Protein AF-A0AAJ5D774-F1 (afdb_monomer)

Organism: NCBI:txid105219

Foldseek 3Di:
DDDDDDDDDDDDDDDDDDDDDPADAPPPDDQAQKDWDPDPPDDQAFDQFNGRRDTDGGDWTWIDHPPDPDIGTHDPVVCVRHYDDPPPDDDDPPPDDLVRVLVVLVVDPFDAPPDPQGWTWDDDDQWIKIWGADPQGIKIFIGGPPDPDTPDIDDNDNDRSRRSSVVSVVVVVVVVVPDDDPDPVPPDDPPPDDDDDD

pLDDT: mean 71.98, std 20.12, range [29.5, 95.56]

InterPro domains:
  IPR013087 Zinc finger C2H2-type [PS00028] (49-69)

Sequence (198 aa):
MRSIRSPRKARGTRPPTVWEQGRWIKAGLPRDGWIRVAADEGDAGVGTCDRCRGVFTGPVHVLRHHNYHGVLRVDEDCSRELRVKPQQSEPKPPPRSRATKRLLWLTRAWKRGGSFDGPMSLPADGYVTTVWRQENGWRYEIRPIRQTEICRAETGYASDEAARLAAFDAITELLENKSPRPDPARVQPPVDGWTLHL

Secondary structure (DSSP, 8-state):
----PPPP--S--PPPP---TT----TT--SS-BEEPPPPS--EEEEE-TTT--EEEEE-EEEEETTEEEEEEE-HHHHHHHB----SS-PPPP---HHHHHHHHHTS--EE-SSTTPPEEEEETTEEEEEEEETTEEEEEEEETT--S-SEEEEEESSHHHHHHHHHHHHHHHHHHHSPPPPGGG-PPP--------

Mean predicted aligned error: 19.69 Å

Structure (mmCIF, N/CA/C/O backbone):
data_AF-A0AAJ5D774-F1
#
_entry.id   AF-A0AAJ5D774-F1
#
loop_
_atom_site.group_PDB
_atom_site.id
_atom_site.type_symbol
_atom_site.label_atom_id
_atom_site.label_alt_id
_atom_site.label_comp_id
_atom_site.label_asym_id
_atom_site.label_entity_id
_atom_site.label_seq_id
_atom_site.pdbx_PDB_ins_code
_atom_site.Cartn_x
_atom_site.Cartn_y
_atom_site.Cartn_z
_atom_site.occupancy
_atom_site.B_iso_or_equiv
_atom_site.auth_seq_id
_atom_site.auth_comp_id
_atom_site.auth_asym_id
_atom_site.auth_atom_id
_atom_site.pdbx_PDB_model_num
ATOM 1 N N . MET A 1 1 ? -70.290 -21.861 55.583 1.00 42.41 1 MET A N 1
ATOM 2 C CA . MET A 1 1 ? -68.999 -22.239 54.969 1.00 42.41 1 MET A CA 1
ATOM 3 C C . MET A 1 1 ? -68.306 -20.964 54.506 1.00 42.41 1 MET A C 1
ATOM 5 O O . MET A 1 1 ? -68.878 -20.236 53.707 1.00 42.41 1 MET A O 1
ATOM 9 N N . ARG A 1 2 ? -67.170 -20.611 55.120 1.00 32.88 2 ARG A N 1
ATOM 10 C CA . ARG A 1 2 ? -66.385 -19.404 54.809 1.00 32.88 2 ARG A CA 1
ATOM 11 C C . ARG A 1 2 ? -65.198 -19.764 53.913 1.00 32.88 2 ARG A C 1
ATOM 13 O O . ARG A 1 2 ? -64.710 -20.885 53.992 1.00 32.88 2 ARG A O 1
ATOM 20 N N . SER A 1 3 ? -64.714 -18.728 53.225 1.00 29.50 3 SER A N 1
ATOM 21 C CA . SER A 1 3 ? -63.389 -18.562 52.608 1.00 29.50 3 SER A CA 1
ATOM 22 C C . SER A 1 3 ? -63.200 -19.069 51.183 1.00 29.50 3 SER A C 1
ATOM 24 O O . SER A 1 3 ? -63.686 -20.129 50.835 1.00 29.50 3 SER A O 1
ATOM 26 N N . ILE A 1 4 ? -62.454 -18.398 50.303 1.00 34.22 4 ILE A N 1
ATOM 27 C CA . ILE A 1 4 ? -61.740 -17.107 50.325 1.00 34.22 4 ILE A CA 1
ATOM 28 C C . ILE A 1 4 ? -61.475 -16.798 48.840 1.00 34.22 4 ILE A C 1
ATOM 30 O O . ILE A 1 4 ? -61.087 -17.684 48.080 1.00 34.22 4 ILE A O 1
ATOM 34 N N . ARG A 1 5 ? -61.685 -15.549 48.413 1.00 34.81 5 ARG A N 1
ATOM 35 C CA . ARG A 1 5 ? -61.227 -15.065 47.102 1.00 34.81 5 ARG A CA 1
ATOM 36 C C . ARG A 1 5 ? -59.698 -14.964 47.129 1.00 34.81 5 ARG A C 1
ATOM 38 O O . ARG A 1 5 ? -59.164 -14.222 47.949 1.00 34.81 5 ARG A O 1
ATOM 45 N N . SER A 1 6 ? -59.016 -15.680 46.238 1.00 33.72 6 SER A N 1
ATOM 46 C CA . SER A 1 6 ? -57.563 -15.562 46.040 1.00 33.72 6 SER A CA 1
ATOM 47 C C . SER A 1 6 ? -57.202 -14.308 45.220 1.00 33.72 6 SER A C 1
ATOM 49 O O . SER A 1 6 ? -58.034 -13.811 44.456 1.00 33.72 6 SER A O 1
ATOM 51 N N . PRO A 1 7 ? -55.999 -13.736 45.407 1.00 37.50 7 PRO A N 1
ATOM 52 C CA . PRO A 1 7 ? -55.787 -12.295 45.387 1.00 37.50 7 PRO A CA 1
ATOM 53 C C . PRO A 1 7 ? -55.391 -11.751 44.012 1.00 37.50 7 PRO A C 1
ATOM 55 O O . PRO A 1 7 ? -54.669 -12.383 43.241 1.00 37.50 7 PRO A O 1
ATOM 58 N N . ARG A 1 8 ? -55.790 -10.498 43.760 1.00 35.22 8 ARG A N 1
ATOM 59 C CA . ARG A 1 8 ? -55.218 -9.633 42.719 1.00 35.22 8 ARG A CA 1
ATOM 60 C C . ARG A 1 8 ? -53.696 -9.583 42.902 1.00 35.22 8 ARG A C 1
ATOM 62 O O . ARG A 1 8 ? -53.231 -9.141 43.952 1.00 35.22 8 ARG A O 1
ATOM 69 N N . LYS A 1 9 ? -52.919 -9.999 41.895 1.00 35.91 9 LYS A N 1
ATOM 70 C CA . LYS A 1 9 ? -51.461 -9.811 41.907 1.00 35.91 9 LYS A CA 1
ATOM 71 C C . LYS A 1 9 ? -51.152 -8.316 41.859 1.00 35.91 9 LYS A C 1
ATOM 73 O O . LYS A 1 9 ? -51.474 -7.620 40.900 1.00 35.91 9 LYS A O 1
ATOM 78 N N . ALA A 1 10 ? -50.583 -7.833 42.954 1.00 35.12 10 ALA A N 1
ATOM 79 C CA . ALA A 1 10 ? -50.108 -6.479 43.121 1.00 35.12 10 ALA A CA 1
ATOM 80 C C . ALA A 1 10 ? -48.797 -6.253 42.351 1.00 35.12 10 ALA A C 1
ATOM 82 O O . ALA A 1 10 ? -47.949 -7.135 42.312 1.00 35.12 10 ALA A O 1
ATOM 83 N N . ARG A 1 11 ? -48.675 -5.023 41.836 1.00 35.00 11 ARG A N 1
ATOM 84 C CA . ARG A 1 11 ? -47.501 -4.131 41.828 1.00 35.00 11 ARG A CA 1
ATOM 85 C C . ARG A 1 11 ? -46.151 -4.650 41.309 1.00 35.00 11 ARG A C 1
ATOM 87 O O . ARG A 1 11 ? -45.605 -5.646 41.759 1.00 35.00 11 ARG A O 1
ATOM 94 N N . GLY A 1 12 ? -45.595 -3.817 40.424 1.00 41.31 12 GLY A N 1
ATOM 95 C CA . GLY A 1 12 ? -44.276 -3.905 39.811 1.00 41.31 12 GLY A CA 1
ATOM 96 C C . GLY A 1 12 ? -43.175 -4.422 40.727 1.00 41.31 12 GLY A C 1
ATOM 97 O O . GLY A 1 12 ? -42.928 -3.906 41.818 1.00 41.31 12 GLY A O 1
ATOM 98 N N . THR A 1 13 ? -42.483 -5.433 40.225 1.00 35.94 13 THR A N 1
ATOM 99 C CA . THR A 1 13 ? -41.250 -5.943 40.798 1.00 35.94 13 THR A CA 1
ATOM 100 C C . THR A 1 13 ? -40.154 -4.909 40.542 1.00 35.94 13 THR A C 1
ATOM 102 O O . THR A 1 13 ? -3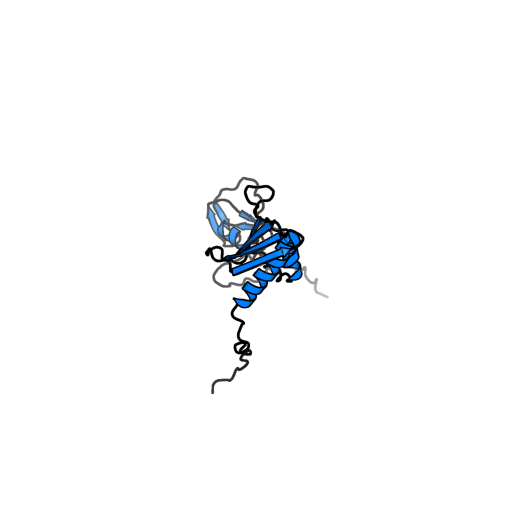9.689 -4.730 39.419 1.00 35.94 13 THR A O 1
ATOM 105 N N . ARG A 1 14 ? -39.775 -4.178 41.593 1.00 36.81 14 ARG A N 1
ATOM 106 C CA . ARG A 1 14 ? -38.529 -3.402 41.656 1.00 36.81 14 ARG A CA 1
ATOM 107 C C . ARG A 1 14 ? -37.357 -4.383 41.465 1.00 36.81 14 ARG A C 1
ATOM 109 O O . ARG A 1 14 ? -37.287 -5.333 42.247 1.00 36.81 14 ARG A O 1
ATOM 116 N N . PRO A 1 15 ? -36.448 -4.202 40.491 1.00 38.81 15 PRO A N 1
ATOM 117 C CA . PRO A 1 15 ? -35.214 -4.975 40.467 1.00 38.81 15 PRO A CA 1
ATOM 118 C C . PRO A 1 15 ? -34.281 -4.526 41.614 1.00 38.81 15 PRO A C 1
ATOM 120 O O . PRO A 1 15 ? -34.314 -3.352 42.001 1.00 38.81 15 PRO A O 1
ATOM 123 N N . PRO A 1 16 ? -33.488 -5.449 42.187 1.00 38.91 16 PRO A N 1
ATOM 124 C CA . PRO A 1 16 ? -32.648 -5.200 43.354 1.00 38.91 16 PRO A CA 1
ATOM 125 C C . PRO A 1 16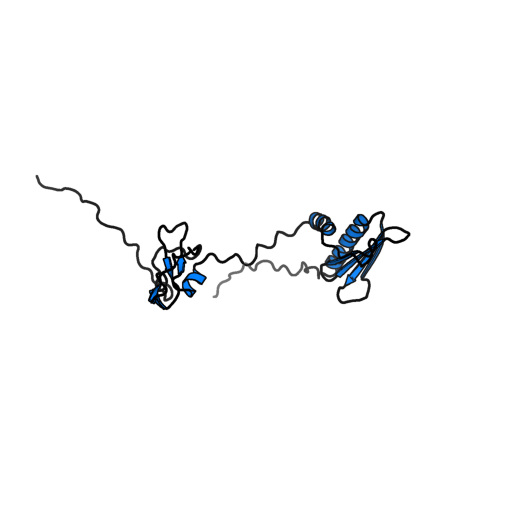 ? -31.457 -4.287 43.027 1.00 38.91 16 PRO A C 1
ATOM 127 O O . PRO A 1 16 ? -30.856 -4.357 41.957 1.00 38.91 16 PRO A O 1
ATOM 130 N N . THR A 1 17 ? -31.135 -3.416 43.979 1.00 40.78 17 THR A N 1
ATOM 131 C CA . THR A 1 17 ? -30.038 -2.444 43.953 1.00 40.78 17 THR A CA 1
ATOM 132 C C . THR A 1 17 ? -28.704 -3.150 44.217 1.00 40.78 17 THR A C 1
ATOM 134 O O . THR A 1 17 ? -28.570 -3.785 45.260 1.00 40.78 17 THR A O 1
ATOM 137 N N . VAL A 1 18 ? -27.707 -3.022 43.334 1.00 40.94 18 VAL A N 1
ATOM 138 C CA . VAL A 1 18 ? -26.332 -3.490 43.602 1.00 40.94 18 VAL A CA 1
ATOM 139 C C . VAL A 1 18 ? -25.354 -2.325 43.441 1.00 40.94 18 VAL A C 1
ATOM 141 O O . VAL A 1 18 ? -25.412 -1.579 42.465 1.00 40.94 18 VAL A O 1
ATOM 144 N N . TRP A 1 19 ? -24.502 -2.163 44.453 1.00 36.91 19 TRP A N 1
ATOM 145 C CA . TRP A 1 19 ? -23.450 -1.161 44.602 1.00 36.91 19 TRP A CA 1
ATOM 146 C C . TRP A 1 19 ? -22.117 -1.794 44.183 1.00 36.91 19 TRP A C 1
ATOM 148 O O . TRP A 1 19 ? -21.615 -2.662 44.890 1.00 36.91 19 TRP A O 1
ATOM 158 N N . GLU A 1 20 ? -21.534 -1.381 43.058 1.00 39.09 20 GLU A N 1
ATOM 159 C CA . GLU A 1 20 ? -20.174 -1.784 42.675 1.00 39.09 20 GLU A CA 1
ATOM 160 C C . GLU A 1 20 ? -19.321 -0.540 42.395 1.00 39.09 20 GLU A C 1
ATOM 162 O O . GLU A 1 20 ? -19.670 0.305 41.573 1.00 39.09 20 GLU A O 1
ATOM 167 N N . GLN A 1 21 ? -18.192 -0.432 43.103 1.00 37.50 21 GLN A N 1
ATOM 168 C CA . GLN A 1 21 ? -17.081 0.483 42.794 1.00 37.50 21 GLN A CA 1
ATOM 169 C C . GLN A 1 21 ? -17.386 1.999 42.834 1.00 37.50 21 GLN A C 1
ATOM 171 O O . GLN A 1 21 ? -16.765 2.783 42.121 1.00 37.50 21 GLN A O 1
ATOM 176 N N . GLY A 1 22 ? -18.296 2.449 43.706 1.00 37.53 22 GLY A N 1
ATOM 177 C CA . GLY A 1 22 ? -18.393 3.871 44.077 1.00 37.53 22 GLY A CA 1
ATOM 178 C C . GLY A 1 22 ? -19.141 4.796 43.103 1.00 37.53 22 GLY A C 1
ATOM 179 O O . GLY A 1 22 ? -18.989 6.013 43.198 1.00 37.53 22 GLY A O 1
ATOM 180 N N . ARG A 1 23 ? -19.983 4.272 42.198 1.00 41.47 23 ARG A N 1
ATOM 181 C CA . ARG A 1 23 ? -20.907 5.079 41.368 1.00 41.47 23 ARG A CA 1
ATOM 182 C C . ARG A 1 23 ? -22.303 4.444 41.288 1.00 41.47 23 ARG A C 1
ATOM 184 O O . ARG A 1 23 ? -22.440 3.259 41.004 1.00 41.47 23 ARG A O 1
ATOM 191 N N . TRP A 1 24 ? -23.352 5.249 41.484 1.00 42.41 24 TRP A N 1
ATOM 192 C CA . TRP A 1 24 ? -24.749 4.842 41.279 1.00 42.41 24 TRP A CA 1
ATOM 193 C C . TRP A 1 24 ? -25.090 4.862 39.786 1.00 42.41 24 TRP A C 1
ATOM 195 O O . TRP A 1 24 ? -24.963 5.904 39.154 1.00 42.41 24 TRP A O 1
ATOM 205 N N . ILE A 1 25 ? -25.573 3.750 39.229 1.00 49.50 25 ILE A N 1
ATOM 206 C CA . ILE A 1 25 ? -26.147 3.691 37.874 1.00 49.50 25 ILE A CA 1
ATOM 207 C C . ILE A 1 25 ? -27.637 3.359 38.027 1.00 49.50 25 ILE A C 1
ATOM 209 O O . ILE A 1 25 ? -27.993 2.471 38.803 1.00 49.50 25 ILE A O 1
ATOM 213 N N . LYS A 1 26 ? -28.532 4.047 37.300 1.00 49.59 26 LYS A N 1
ATOM 214 C CA . LYS A 1 26 ? -29.914 3.567 37.093 1.00 49.59 26 LYS A CA 1
ATOM 215 C C . LYS A 1 26 ? -29.830 2.123 36.567 1.00 49.59 26 LYS A C 1
ATOM 217 O O . LYS A 1 26 ? -29.364 1.902 35.451 1.00 49.59 26 LYS A O 1
ATOM 222 N N . ALA A 1 27 ? -30.219 1.151 37.391 1.00 51.12 27 ALA A N 1
ATOM 223 C CA . ALA A 1 27 ? -30.118 -0.270 37.070 1.00 51.12 27 ALA A CA 1
ATOM 224 C C . ALA A 1 27 ? -30.823 -0.586 35.736 1.00 51.12 27 ALA A C 1
ATOM 226 O O . ALA A 1 27 ? -31.966 -0.181 35.531 1.00 51.12 27 ALA A O 1
ATOM 227 N N . GLY A 1 28 ? -30.133 -1.299 34.838 1.00 56.44 28 GLY A N 1
ATOM 228 C CA . GLY A 1 28 ? -30.674 -1.759 33.551 1.00 56.44 28 GLY A CA 1
ATOM 229 C C . GLY A 1 28 ? -30.320 -0.911 32.325 1.00 56.44 28 GLY A C 1
ATOM 230 O O . GLY A 1 28 ? -30.774 -1.232 31.230 1.00 56.44 28 GLY A O 1
ATOM 231 N N . LEU A 1 29 ? -29.515 0.147 32.468 1.00 63.28 29 LEU A N 1
ATOM 232 C CA . LEU A 1 29 ? -29.021 0.893 31.310 1.00 63.28 29 LEU A CA 1
ATOM 233 C C . LEU A 1 29 ? -27.888 0.124 30.602 1.00 63.28 29 LEU A C 1
ATOM 235 O O . LEU A 1 29 ? -26.937 -0.299 31.267 1.00 63.28 29 LEU A O 1
ATOM 239 N N . PRO A 1 30 ? -27.953 -0.035 29.268 1.00 66.62 30 PRO A N 1
ATOM 240 C CA . PRO A 1 30 ? -26.836 -0.519 28.461 1.00 66.62 30 PRO A CA 1
ATOM 241 C C . PRO A 1 30 ? -25.535 0.239 28.753 1.00 66.62 30 PRO A C 1
ATOM 243 O O . PRO A 1 30 ? -25.547 1.460 28.929 1.00 66.62 30 PRO A O 1
ATOM 246 N N . ARG A 1 31 ? -24.416 -0.492 28.825 1.00 68.06 31 ARG A N 1
ATOM 247 C CA . ARG A 1 31 ? -23.097 0.059 29.189 1.00 68.06 31 ARG A CA 1
ATOM 248 C C . ARG A 1 31 ? -22.480 0.925 28.082 1.00 68.06 31 ARG A C 1
ATOM 250 O O . ARG A 1 31 ? -21.705 1.822 28.392 1.00 68.06 31 ARG A O 1
ATOM 257 N N . ASP A 1 32 ? -22.858 0.675 26.834 1.00 71.25 32 ASP A N 1
ATOM 258 C CA . ASP A 1 32 ? -22.431 1.378 25.624 1.00 71.25 32 ASP A CA 1
ATOM 259 C C . ASP A 1 32 ? -23.554 1.298 24.567 1.00 71.25 32 ASP A C 1
ATOM 261 O O . ASP A 1 32 ? -24.678 0.918 24.901 1.00 71.25 32 ASP A O 1
ATOM 265 N N . GLY A 1 33 ? -23.300 1.711 23.323 1.00 75.19 33 GLY A N 1
ATOM 266 C CA . GLY A 1 33 ? -24.285 1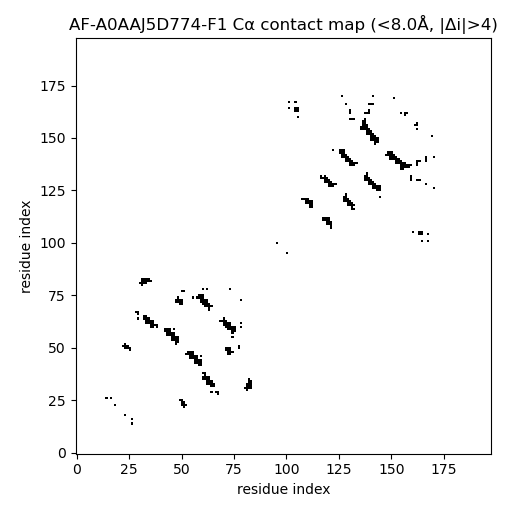.583 22.239 1.00 75.19 33 GLY A CA 1
ATOM 267 C C . GLY A 1 33 ? -25.243 2.769 22.091 1.00 75.19 33 GLY A C 1
ATOM 268 O O . GLY A 1 33 ? -26.210 2.703 21.332 1.00 75.19 33 GLY A O 1
ATOM 269 N N . TRP A 1 34 ? -25.012 3.863 22.821 1.00 85.12 34 TRP A N 1
ATOM 270 C CA . TRP A 1 34 ? -25.911 5.014 22.820 1.00 85.12 34 TRP A CA 1
ATOM 271 C C . TRP A 1 34 ? -25.639 5.965 21.649 1.00 85.12 34 TRP A C 1
ATOM 273 O O . TRP A 1 34 ? -24.491 6.253 21.303 1.00 85.12 34 TRP A O 1
ATOM 283 N N . ILE A 1 35 ? -26.706 6.504 21.062 1.00 82.62 35 ILE A N 1
ATOM 284 C CA . ILE A 1 35 ? -26.658 7.439 19.933 1.00 82.62 35 ILE A CA 1
ATOM 285 C C . ILE A 1 35 ? -27.203 8.790 20.390 1.00 82.62 35 ILE A C 1
ATOM 287 O O . ILE A 1 35 ? -28.247 8.857 21.045 1.00 82.62 35 ILE A O 1
ATOM 291 N N . ARG A 1 36 ? -26.497 9.876 20.046 1.00 81.62 36 ARG A N 1
ATOM 292 C CA . ARG A 1 36 ? -26.964 11.240 20.323 1.00 81.62 36 ARG A CA 1
ATOM 293 C C . ARG A 1 36 ? -28.148 11.558 19.418 1.00 81.62 36 ARG A C 1
ATOM 295 O O . ARG A 1 36 ? -28.037 11.443 18.201 1.00 81.62 36 ARG A O 1
ATOM 302 N N . VAL A 1 37 ? -29.245 12.000 20.014 1.00 81.12 37 VAL A N 1
ATOM 303 C CA . VAL A 1 37 ? -30.378 12.569 19.281 1.00 81.12 37 VAL A CA 1
ATOM 304 C C . VAL A 1 37 ? -30.210 14.082 19.297 1.00 81.12 37 VAL A C 1
ATOM 306 O O . VAL A 1 37 ? -29.811 14.638 20.324 1.00 81.12 37 VAL A O 1
ATOM 309 N N . ALA A 1 38 ? -30.453 14.744 18.164 1.00 63.66 38 ALA A N 1
ATOM 310 C CA . ALA A 1 38 ? -30.559 16.197 18.149 1.00 63.66 38 ALA A CA 1
ATOM 311 C C . ALA A 1 38 ? -31.675 16.581 19.129 1.00 63.66 38 ALA A C 1
ATOM 313 O O . ALA A 1 38 ? -32.806 16.122 18.984 1.00 63.66 38 ALA A O 1
ATOM 314 N N . ALA A 1 39 ? -31.325 17.304 20.190 1.00 59.09 39 ALA A N 1
ATOM 315 C CA . ALA A 1 39 ? -32.329 17.869 21.073 1.00 59.09 39 ALA A CA 1
ATOM 316 C C . ALA A 1 39 ? -32.967 19.043 20.329 1.00 59.09 39 ALA A C 1
ATOM 318 O O . ALA A 1 39 ? -32.230 19.837 19.743 1.00 59.09 39 ALA A O 1
ATOM 319 N N . ASP A 1 40 ? -34.296 19.149 20.362 1.00 53.28 40 ASP A N 1
ATOM 320 C CA . ASP A 1 40 ? -34.969 20.387 19.981 1.00 53.28 40 ASP A CA 1
ATOM 321 C C . ASP A 1 40 ? -34.369 21.508 20.847 1.00 53.28 40 ASP A C 1
ATOM 323 O O . ASP A 1 40 ? -34.280 21.383 22.073 1.00 53.28 40 ASP A O 1
ATOM 327 N N . GLU A 1 41 ? -33.818 22.528 20.194 1.00 50.69 41 GLU A N 1
ATOM 328 C CA . GLU A 1 41 ? -33.021 23.586 20.811 1.00 50.69 41 GLU A CA 1
ATOM 329 C C . GLU A 1 41 ? -33.818 24.278 21.926 1.00 50.69 41 GLU A C 1
ATOM 331 O O . GLU A 1 41 ? -34.758 25.020 21.651 1.00 50.69 41 GLU A O 1
ATOM 336 N N . GLY A 1 42 ? -33.477 24.031 23.199 1.00 53.00 42 GLY A N 1
ATOM 337 C CA . GLY A 1 42 ? -34.235 24.672 24.277 1.00 53.00 42 GLY A CA 1
ATOM 338 C C . GLY A 1 42 ? -34.007 24.239 25.722 1.00 53.00 42 GLY A C 1
ATOM 339 O O . GLY A 1 42 ? -34.930 24.393 26.511 1.00 53.00 42 GLY A O 1
ATOM 340 N N . ASP A 1 43 ? -32.839 23.721 26.119 1.00 54.22 43 ASP A N 1
ATOM 341 C CA . ASP A 1 43 ? -32.554 23.558 27.559 1.00 54.22 43 ASP A CA 1
ATOM 342 C C . ASP A 1 43 ? -31.052 23.654 27.868 1.00 54.22 43 ASP A C 1
ATOM 344 O O . ASP A 1 43 ? -30.393 22.687 28.252 1.00 54.22 43 ASP A O 1
ATOM 348 N N . ALA A 1 44 ? -30.475 24.834 27.627 1.00 56.91 44 ALA A N 1
ATOM 349 C CA . ALA A 1 44 ? -29.221 25.214 28.268 1.00 56.91 44 ALA A CA 1
ATOM 350 C C . ALA A 1 44 ? -29.561 25.685 29.690 1.00 56.91 44 ALA A C 1
ATOM 352 O O . ALA A 1 44 ? -29.885 26.850 29.911 1.00 56.91 44 ALA A O 1
ATOM 353 N N . GLY A 1 45 ? -29.535 24.752 30.638 1.00 65.25 45 GLY A N 1
ATOM 354 C CA . GLY A 1 45 ? -29.889 24.983 32.035 1.00 65.25 45 GLY A CA 1
ATOM 355 C C . GLY A 1 45 ? -29.038 24.157 32.997 1.00 65.25 45 GLY A C 1
ATOM 356 O O . GLY A 1 45 ? -28.103 23.455 32.602 1.00 65.25 45 GLY A O 1
ATOM 357 N N . VAL A 1 46 ? -29.357 24.256 34.288 1.00 75.75 46 VAL A N 1
ATOM 358 C CA . VAL A 1 46 ? -28.804 23.370 35.319 1.00 75.75 46 VAL A CA 1
ATOM 359 C C . VAL A 1 46 ? -29.595 22.064 35.288 1.00 75.75 46 VAL A C 1
ATOM 361 O O . VAL A 1 46 ? -30.793 22.057 35.559 1.00 75.75 46 VAL A O 1
ATOM 364 N N . GLY A 1 47 ? -28.932 20.961 34.951 1.00 77.00 47 GLY A N 1
ATOM 365 C CA . GLY A 1 47 ? -29.542 19.638 34.837 1.00 77.00 47 GLY A CA 1
ATOM 366 C C . GLY A 1 47 ? -28.977 18.649 35.851 1.00 77.00 47 GLY A C 1
ATOM 367 O O . GLY A 1 47 ? -27.903 18.845 36.412 1.00 77.00 47 GLY A O 1
ATOM 368 N N . THR A 1 48 ? -29.692 17.547 36.084 1.00 82.19 48 THR A N 1
ATOM 369 C CA . THR A 1 48 ? -29.156 16.390 36.821 1.00 82.19 48 THR A CA 1
ATOM 370 C C . THR A 1 48 ? -28.910 15.251 35.845 1.00 82.19 48 THR A C 1
ATOM 372 O O . THR A 1 48 ? -29.819 14.847 35.122 1.00 82.19 48 THR A O 1
ATOM 375 N N . CYS A 1 49 ? -27.690 14.720 35.820 1.00 81.19 49 CYS A N 1
ATOM 376 C CA . CYS A 1 49 ? -27.317 13.629 34.931 1.00 81.19 49 CYS A CA 1
ATOM 377 C C . CYS A 1 49 ? -28.046 12.337 35.328 1.00 81.19 49 CYS A C 1
ATOM 379 O O . CYS A 1 49 ? -27.920 11.851 36.454 1.00 81.19 49 CYS A O 1
ATOM 381 N N . ASP A 1 50 ? -28.776 11.729 34.393 1.00 78.62 50 ASP A N 1
ATOM 382 C CA . ASP A 1 50 ? -29.510 10.483 34.632 1.00 78.62 50 ASP A CA 1
ATOM 383 C C . ASP A 1 50 ? -28.595 9.296 34.957 1.00 78.62 50 ASP A C 1
ATOM 385 O O . ASP A 1 50 ? -29.043 8.319 35.569 1.00 78.62 50 ASP A O 1
ATOM 389 N N . ARG A 1 51 ? -27.326 9.378 34.537 1.00 75.94 51 ARG A N 1
ATOM 390 C CA . ARG A 1 51 ? -26.319 8.341 34.750 1.00 75.94 51 ARG A CA 1
ATOM 391 C C . ARG A 1 51 ? -25.622 8.505 36.095 1.00 75.94 51 ARG A C 1
ATOM 393 O O . ARG A 1 51 ? -25.775 7.631 36.935 1.00 75.94 51 ARG A O 1
ATOM 400 N N . CYS A 1 52 ? -24.874 9.592 36.295 1.00 76.75 52 CYS A N 1
ATOM 401 C CA . CYS A 1 52 ? -24.030 9.780 37.481 1.00 76.75 52 CYS A CA 1
ATOM 402 C C . CYS A 1 52 ? -24.729 10.518 38.634 1.00 76.75 52 CYS A C 1
ATOM 404 O O . CYS A 1 52 ? -24.161 10.609 39.719 1.00 76.75 52 CYS A O 1
ATOM 406 N N . ARG A 1 53 ? -25.942 11.053 38.411 1.00 80.19 53 ARG A N 1
ATOM 407 C CA . ARG A 1 53 ? -26.694 11.920 39.343 1.00 80.19 53 ARG A CA 1
ATOM 408 C C . ARG A 1 53 ? -25.993 13.230 39.714 1.00 80.19 53 ARG A C 1
ATOM 410 O O . ARG A 1 53 ? -26.501 13.958 40.560 1.00 80.19 53 ARG A O 1
ATOM 417 N N . GLY A 1 54 ? -24.875 13.549 39.065 1.00 79.19 54 GLY A N 1
ATOM 418 C CA . GLY A 1 54 ? -24.205 14.835 39.191 1.00 79.19 54 GLY A CA 1
ATOM 419 C C . GLY A 1 54 ? -25.075 15.960 38.640 1.00 79.19 54 GLY A C 1
ATOM 420 O O . GLY A 1 54 ? -25.758 15.794 37.625 1.00 79.19 54 GLY A O 1
ATOM 421 N N . VAL A 1 55 ? -25.052 17.098 39.326 1.00 83.31 55 VAL A N 1
ATOM 422 C CA . VAL A 1 55 ? -25.616 18.344 38.807 1.00 83.31 55 VAL A CA 1
ATOM 423 C C . VAL A 1 55 ? -24.614 18.921 37.811 1.00 83.31 55 VAL A C 1
ATOM 425 O O . VAL A 1 55 ? -23.434 19.039 38.134 1.00 83.31 55 VAL A O 1
ATOM 428 N N . PHE A 1 56 ? -25.068 19.261 36.608 1.00 80.00 56 PHE A N 1
ATOM 429 C CA . PHE A 1 56 ? -24.237 19.858 35.568 1.00 80.00 56 PHE A CA 1
ATOM 430 C C . PHE A 1 56 ? -24.842 21.172 35.083 1.00 80.00 56 PHE A C 1
ATOM 432 O O . PHE A 1 56 ? -26.060 21.351 35.072 1.00 80.00 56 PHE A O 1
ATOM 439 N N . THR A 1 57 ? -23.979 22.090 34.664 1.00 78.62 57 THR A N 1
ATOM 440 C CA . THR A 1 57 ? -24.361 23.369 34.062 1.00 78.62 57 THR A CA 1
ATOM 441 C C . THR A 1 57 ? -23.850 23.389 32.629 1.00 78.62 57 THR A C 1
ATOM 443 O O . THR A 1 57 ? -22.638 23.412 32.420 1.00 78.62 57 THR A O 1
ATOM 446 N N . GLY A 1 58 ? -24.742 23.322 31.639 1.00 75.38 58 GLY A N 1
ATOM 447 C CA . GLY A 1 58 ? -24.330 23.241 30.236 1.00 75.38 58 GLY A CA 1
ATOM 448 C C . GLY A 1 58 ? -25.310 22.486 29.335 1.00 75.38 58 GLY A C 1
ATOM 449 O O . GLY A 1 58 ? -26.427 22.181 29.753 1.00 75.38 58 GLY A O 1
ATOM 450 N N . PRO A 1 59 ? -24.912 22.187 28.085 1.00 72.25 59 PRO A N 1
ATOM 451 C CA . PRO A 1 59 ? -25.782 21.542 27.110 1.00 72.25 59 PRO A CA 1
ATOM 452 C C . PRO A 1 59 ? -26.146 20.117 27.537 1.00 72.25 59 PRO A C 1
ATOM 454 O O . PRO A 1 59 ? -25.283 19.258 27.726 1.00 72.25 59 PRO A O 1
ATOM 457 N N . VAL A 1 60 ? -27.446 19.844 27.627 1.00 82.62 60 VAL A N 1
ATOM 458 C CA . VAL A 1 60 ? -27.961 18.503 27.916 1.00 82.62 60 VAL A CA 1
ATOM 459 C C . VAL A 1 60 ? -27.727 17.587 26.711 1.00 82.62 60 VAL A C 1
ATOM 461 O O . VAL A 1 60 ? -28.170 17.866 25.594 1.00 82.62 60 VAL A O 1
ATOM 464 N N . HIS A 1 61 ? -27.070 16.446 26.924 1.00 84.25 61 HIS A N 1
ATOM 465 C CA . HIS A 1 61 ? -26.949 15.414 25.898 1.00 84.25 61 HIS A CA 1
ATOM 466 C C . HIS A 1 61 ? -28.083 14.401 26.024 1.00 84.25 61 HIS A C 1
ATOM 468 O O . HIS A 1 61 ? -28.138 13.632 26.983 1.00 84.25 61 HIS A O 1
ATOM 474 N N . VAL A 1 62 ? -28.967 14.380 25.024 1.00 86.25 62 VAL A N 1
ATOM 475 C CA . VAL A 1 62 ? -30.051 13.399 24.918 1.00 86.25 62 VAL A CA 1
ATOM 476 C C . VAL A 1 62 ? -29.568 12.188 24.122 1.00 86.25 62 VAL A C 1
ATOM 478 O O . VAL A 1 62 ? -29.165 12.309 22.962 1.00 86.25 62 VAL A O 1
ATOM 481 N N . LEU A 1 63 ? -29.599 11.014 24.750 1.00 85.06 63 LEU A N 1
ATOM 482 C CA . LEU A 1 63 ? -29.159 9.754 24.160 1.00 85.06 63 LEU A CA 1
ATOM 483 C C . LEU A 1 63 ? -30.313 8.755 24.028 1.00 85.06 63 LEU A C 1
ATOM 485 O O . LEU A 1 63 ? -31.181 8.671 24.900 1.00 85.06 63 LEU A O 1
ATOM 489 N N . ARG A 1 64 ? -30.285 7.948 22.963 1.00 82.06 64 ARG A N 1
ATOM 490 C CA . ARG A 1 64 ? -31.155 6.775 22.768 1.00 82.06 64 ARG A CA 1
ATOM 491 C C . ARG A 1 64 ? -30.324 5.516 22.576 1.00 82.06 64 ARG A C 1
ATOM 493 O O . ARG A 1 64 ? -29.216 5.576 22.050 1.00 82.06 64 ARG A O 1
ATOM 500 N N . HIS A 1 65 ? -30.886 4.381 22.969 1.00 79.31 65 HIS A N 1
ATOM 501 C CA . HIS A 1 65 ? -30.308 3.062 22.746 1.00 79.31 65 HIS A CA 1
ATOM 502 C C . HIS A 1 65 ? -31.383 2.141 22.166 1.00 79.31 65 HIS A C 1
ATOM 504 O O . HIS A 1 65 ? -32.544 2.231 22.552 1.00 79.31 65 HIS A O 1
ATOM 510 N N . HIS A 1 66 ? -31.017 1.243 21.252 1.00 77.75 66 HIS A N 1
ATOM 511 C CA . HIS A 1 66 ? -31.979 0.372 20.562 1.00 77.75 66 HIS A CA 1
ATOM 512 C C . HIS A 1 66 ? -32.766 -0.542 21.524 1.00 77.75 66 HIS A C 1
ATOM 514 O O . HIS A 1 66 ? -33.964 -0.731 21.356 1.00 77.75 66 HIS A O 1
ATOM 520 N N . ASN A 1 67 ? -32.112 -1.041 22.578 1.00 67.25 67 ASN A N 1
ATOM 521 C CA . ASN A 1 67 ? -32.730 -1.836 23.653 1.00 67.25 67 ASN A CA 1
ATOM 522 C C . ASN A 1 67 ? -33.328 -1.003 24.809 1.00 67.25 67 ASN A C 1
ATOM 524 O O . ASN A 1 67 ? -33.633 -1.559 25.861 1.00 67.25 67 ASN A O 1
ATOM 528 N N . TYR A 1 68 ? -33.456 0.321 24.670 1.00 70.19 68 TYR A N 1
ATOM 529 C CA . TYR A 1 68 ? -34.023 1.182 25.711 1.00 70.19 68 TYR A CA 1
ATOM 530 C C . TYR A 1 68 ? -35.095 2.097 25.117 1.00 70.19 68 TYR A C 1
ATOM 532 O O . TYR A 1 68 ? -34.812 2.978 24.311 1.00 70.19 68 TYR A O 1
ATOM 540 N N . HIS A 1 69 ? -36.344 1.908 25.545 1.00 66.50 69 HIS A N 1
ATOM 541 C CA . HIS A 1 69 ? -37.501 2.638 25.013 1.00 66.50 69 HIS A CA 1
ATOM 542 C C . HIS A 1 69 ? -37.620 4.094 25.507 1.00 66.50 69 HIS A C 1
ATOM 544 O O . HIS A 1 69 ? -38.544 4.796 25.106 1.00 66.50 69 HIS A O 1
ATOM 550 N N . GLY A 1 70 ? -36.705 4.560 26.363 1.00 72.56 70 GLY A N 1
ATOM 551 C CA . GLY A 1 70 ? -36.657 5.940 26.845 1.00 72.56 70 GLY A CA 1
ATOM 552 C C . GLY A 1 70 ? -35.535 6.768 26.217 1.00 72.56 70 GLY A C 1
ATOM 553 O O . GLY A 1 70 ? -34.752 6.298 25.392 1.00 72.56 70 GLY A O 1
ATOM 554 N N . VAL A 1 71 ? -35.427 8.014 26.673 1.00 77.50 71 VAL A N 1
ATOM 555 C CA . VAL A 1 71 ? -34.267 8.878 26.425 1.00 77.50 71 VAL A CA 1
ATOM 556 C C . VAL A 1 71 ? -33.469 9.047 27.712 1.00 77.50 71 VAL A C 1
ATOM 558 O O . VAL A 1 71 ? -34.038 9.013 28.805 1.00 77.50 71 VAL A O 1
ATOM 561 N N . LEU A 1 72 ? -32.156 9.201 27.586 1.00 80.81 72 LEU A N 1
ATOM 562 C CA . LEU A 1 72 ? -31.260 9.472 28.704 1.00 80.81 72 LEU A CA 1
ATOM 563 C C . LEU A 1 72 ? -30.719 10.896 28.581 1.00 80.81 72 LEU A C 1
ATOM 565 O O . LEU A 1 72 ? -30.183 11.245 27.530 1.00 80.81 72 LEU A O 1
ATOM 569 N N . ARG A 1 73 ? -30.849 11.704 29.636 1.00 84.44 73 ARG A N 1
ATOM 570 C CA . ARG A 1 73 ? -30.269 13.050 29.715 1.00 84.44 73 ARG A CA 1
ATOM 571 C C . ARG A 1 73 ? -29.001 13.004 30.554 1.00 84.44 73 ARG A C 1
ATOM 573 O O . ARG A 1 73 ? -29.053 12.706 31.746 1.00 84.44 73 ARG A O 1
ATOM 580 N N . VAL A 1 74 ? -27.858 13.275 29.942 1.00 84.12 74 VAL A N 1
ATOM 581 C CA . VAL A 1 74 ? -26.555 13.191 30.615 1.00 84.12 74 VAL A CA 1
ATOM 582 C C . VAL A 1 74 ? -25.703 14.429 30.371 1.00 84.12 74 VAL A C 1
ATOM 584 O O . VAL A 1 74 ? -25.915 15.157 29.398 1.00 84.12 74 VAL A O 1
ATOM 587 N N . ASP A 1 75 ? -24.737 14.636 31.264 1.00 86.19 75 ASP A N 1
ATOM 588 C CA . ASP A 1 75 ? -23.637 15.578 31.066 1.00 86.19 75 ASP A CA 1
ATOM 589 C C . ASP A 1 75 ? -22.709 15.135 29.917 1.00 86.19 75 ASP A C 1
ATOM 591 O O . ASP A 1 75 ? -22.834 14.032 29.368 1.00 86.19 75 ASP A O 1
ATOM 595 N N . GLU A 1 76 ? -21.791 16.019 29.523 1.00 83.62 76 GLU A N 1
ATOM 596 C CA . GLU A 1 76 ? -20.866 15.778 28.415 1.00 83.62 76 GLU A CA 1
ATOM 597 C C . GLU A 1 76 ? -19.977 14.547 28.643 1.00 83.62 76 GLU A C 1
ATOM 599 O O . GLU A 1 76 ? -19.851 13.712 27.738 1.00 83.62 76 GLU A O 1
ATOM 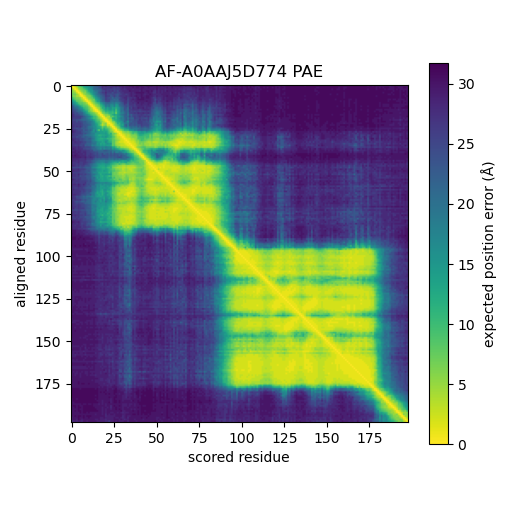604 N N . ASP A 1 77 ? -19.418 14.397 29.845 1.00 83.31 77 ASP A N 1
ATOM 605 C CA . ASP A 1 77 ? -18.497 13.313 30.201 1.00 83.31 77 ASP A CA 1
ATOM 606 C C . ASP A 1 77 ? -19.185 11.945 30.128 1.00 83.31 77 ASP A C 1
ATOM 608 O O . ASP A 1 77 ? -18.737 11.027 29.433 1.00 83.31 77 ASP A O 1
ATOM 612 N N . CYS A 1 78 ? -20.352 11.822 30.756 1.00 81.81 78 CYS A N 1
ATOM 613 C CA . CYS A 1 78 ? -21.182 10.627 30.714 1.00 81.81 78 CYS A CA 1
ATOM 614 C C . CYS A 1 78 ? -21.661 10.326 29.294 1.00 81.81 78 CYS A C 1
ATOM 616 O O . CYS A 1 78 ? -21.781 9.153 28.935 1.00 81.81 78 CYS A O 1
ATOM 618 N N . SER A 1 79 ? -21.928 11.356 28.485 1.00 85.75 79 SER A N 1
ATOM 619 C CA . SER A 1 79 ? -22.278 11.188 27.075 1.00 85.75 79 SER A CA 1
ATOM 620 C C . SER A 1 79 ? -21.115 10.619 26.263 1.00 85.75 79 SER A C 1
ATOM 622 O O . SER A 1 79 ? -21.336 9.732 25.441 1.00 85.75 79 SER A O 1
ATOM 624 N N . ARG A 1 80 ? -19.881 11.088 26.482 1.00 82.12 80 ARG A N 1
ATOM 625 C CA . ARG A 1 80 ? -18.688 10.568 25.791 1.00 82.12 80 ARG A CA 1
ATOM 626 C C . ARG A 1 80 ? -18.441 9.099 26.119 1.00 82.12 80 ARG A C 1
ATOM 628 O O . ARG A 1 80 ? -18.142 8.321 25.220 1.00 82.12 80 ARG A O 1
ATOM 635 N N . GLU A 1 81 ? -18.604 8.721 27.381 1.00 81.50 81 GLU A N 1
ATOM 636 C CA . GLU A 1 81 ? -18.416 7.341 27.829 1.00 81.50 81 GLU A CA 1
ATOM 637 C C . GLU A 1 81 ? -19.486 6.366 27.297 1.00 81.50 81 GLU A C 1
ATOM 639 O O . GLU A 1 81 ? -19.151 5.230 26.975 1.00 81.50 81 GLU A O 1
ATOM 644 N N . LEU A 1 82 ? -20.759 6.785 27.220 1.00 79.75 82 LEU A N 1
ATOM 645 C CA . LEU A 1 82 ? -21.881 5.917 26.818 1.00 79.75 82 LEU A CA 1
ATOM 646 C C . LEU A 1 82 ? -22.035 5.750 25.303 1.00 79.75 82 LEU A C 1
ATOM 648 O O . LEU A 1 82 ? -22.663 4.792 24.843 1.00 79.75 82 LEU A O 1
ATOM 652 N N . ARG A 1 83 ? -21.549 6.712 24.515 1.00 79.25 83 ARG A N 1
ATOM 653 C CA . ARG A 1 83 ? -21.736 6.684 23.064 1.00 79.25 83 ARG A CA 1
ATOM 654 C C . ARG A 1 83 ? -21.061 5.475 22.438 1.00 79.25 83 ARG A C 1
ATOM 656 O O . ARG A 1 83 ? -20.038 4.992 22.922 1.00 79.25 83 ARG A O 1
ATOM 663 N N . VAL A 1 84 ? -21.605 5.046 21.299 1.00 69.50 84 VAL A N 1
ATOM 664 C CA . VAL A 1 84 ? -20.874 4.167 20.383 1.00 69.50 84 VAL A CA 1
ATOM 665 C C . VAL A 1 84 ? -19.521 4.818 20.116 1.00 69.50 84 VAL A C 1
ATOM 667 O O . VAL A 1 84 ? -19.443 5.883 19.498 1.00 69.50 84 VAL A O 1
ATOM 670 N N . LYS A 1 85 ? -18.451 4.194 20.614 1.00 63.97 85 LYS A N 1
ATOM 671 C CA . LYS A 1 85 ? -17.102 4.583 20.226 1.00 63.97 85 LYS A CA 1
ATOM 672 C C . LYS A 1 85 ? -17.025 4.336 18.720 1.00 63.97 85 LYS A C 1
ATOM 674 O O . LYS A 1 85 ? -17.308 3.207 18.310 1.00 63.97 85 LYS A O 1
ATOM 679 N N . PRO A 1 86 ? -16.677 5.329 17.880 1.00 50.84 86 PRO A N 1
ATOM 680 C CA . PRO A 1 86 ? -16.263 4.995 16.527 1.00 50.84 86 PRO A CA 1
ATOM 681 C C . PRO A 1 86 ? -15.156 3.959 16.689 1.00 50.84 86 PRO A C 1
ATOM 683 O O . PRO A 1 86 ? -14.239 4.187 17.483 1.00 50.84 86 PRO A O 1
ATOM 686 N N . GLN A 1 87 ? -15.290 2.796 16.045 1.00 45.72 87 GLN A N 1
ATOM 687 C CA . GLN A 1 87 ? -14.218 1.811 16.039 1.00 45.72 87 GLN A CA 1
ATOM 688 C C . GLN A 1 87 ? -12.987 2.508 15.465 1.00 45.72 87 GLN A C 1
ATOM 690 O O . GLN A 1 87 ? -12.858 2.700 14.260 1.00 45.72 87 GLN A O 1
ATOM 695 N N . GLN A 1 88 ? -12.110 2.980 16.344 1.00 46.41 88 GLN A N 1
ATOM 696 C CA . GLN A 1 88 ? -10.782 3.382 15.949 1.00 46.41 88 GLN A CA 1
ATOM 697 C C . GLN A 1 88 ? -10.078 2.073 15.617 1.00 46.41 88 GLN A C 1
ATOM 699 O O . GLN A 1 88 ? -10.027 1.172 16.450 1.00 46.41 88 GLN A O 1
ATOM 704 N N . SER A 1 89 ? -9.606 1.985 14.375 1.00 44.62 89 SER A N 1
ATOM 705 C CA . SER A 1 89 ? -9.054 0.817 13.678 1.00 44.62 89 SER A CA 1
ATOM 706 C C . SER A 1 89 ? -10.063 -0.267 13.288 1.00 44.62 89 SER A C 1
ATOM 708 O O . SER A 1 89 ? -10.392 -1.160 14.063 1.00 44.62 89 SER A O 1
ATOM 710 N N . GLU A 1 90 ? -10.468 -0.231 12.014 1.00 50.75 90 GLU A N 1
ATOM 711 C CA . GLU A 1 90 ? -10.863 -1.438 11.288 1.00 50.75 90 GLU A CA 1
ATOM 712 C C . GLU A 1 90 ? -9.824 -2.547 11.550 1.00 50.75 90 GLU A C 1
ATOM 714 O O . GLU A 1 90 ? -8.616 -2.262 11.549 1.00 50.75 90 GLU A O 1
ATOM 719 N N . PRO A 1 91 ? -10.241 -3.807 11.767 1.00 44.97 91 PRO A N 1
ATOM 720 C CA . PRO A 1 91 ? -9.301 -4.913 11.839 1.00 44.97 91 PRO A CA 1
ATOM 721 C C . PRO A 1 91 ? -8.475 -4.927 10.553 1.00 44.97 91 PRO A C 1
ATOM 723 O O . PRO A 1 91 ? -9.023 -4.953 9.449 1.00 44.97 91 PRO A O 1
ATOM 726 N N . LYS A 1 92 ? -7.144 -4.881 10.702 1.00 49.75 92 LYS A N 1
ATOM 727 C CA . LYS A 1 92 ? -6.199 -4.994 9.587 1.00 49.75 92 LYS A CA 1
ATOM 728 C C . LYS A 1 92 ? -6.654 -6.172 8.719 1.00 49.75 92 LYS A C 1
ATOM 730 O O . LYS A 1 92 ? -6.753 -7.278 9.256 1.00 49.75 92 LYS A O 1
ATOM 735 N N . PRO A 1 93 ? -6.964 -5.961 7.424 1.00 53.47 93 PRO A N 1
ATOM 736 C CA . PRO A 1 93 ? -7.458 -7.040 6.586 1.00 53.47 93 PRO A CA 1
ATOM 737 C C . PRO A 1 93 ? -6.469 -8.209 6.642 1.00 53.47 93 PRO A C 1
ATOM 739 O O . PRO A 1 93 ? -5.256 -7.964 6.743 1.00 53.47 93 PRO A O 1
ATOM 742 N N . PRO A 1 94 ? -6.962 -9.462 6.595 1.00 54.50 94 PRO A N 1
ATOM 743 C CA . PRO A 1 94 ? -6.108 -10.639 6.664 1.00 54.50 94 PRO A CA 1
ATOM 744 C C . PRO A 1 94 ? -4.970 -10.522 5.642 1.00 54.50 94 PRO A C 1
ATOM 746 O O . PRO A 1 94 ? -5.155 -9.900 4.584 1.00 54.50 94 PRO A O 1
ATOM 749 N N . PRO A 1 95 ? -3.779 -11.069 5.949 1.00 58.75 95 PRO A N 1
ATOM 750 C CA . PRO A 1 95 ? -2.611 -10.926 5.094 1.00 58.75 95 PRO A CA 1
ATOM 751 C C . PRO A 1 95 ? -2.961 -11.385 3.676 1.00 58.75 95 PRO A C 1
ATOM 753 O O . PRO A 1 95 ? -3.214 -12.560 3.425 1.00 58.75 95 PRO A O 1
ATOM 756 N N . ARG A 1 96 ? -3.019 -10.428 2.740 1.00 70.31 96 ARG A N 1
ATOM 757 C CA . ARG A 1 96 ? -3.322 -10.717 1.335 1.00 70.31 96 ARG A CA 1
ATOM 758 C C . ARG A 1 96 ? -2.262 -11.668 0.788 1.00 70.31 96 ARG A C 1
ATOM 760 O O . ARG A 1 96 ? -1.069 -11.441 1.011 1.00 70.31 96 ARG A O 1
ATOM 767 N N . SER A 1 97 ? -2.703 -12.693 0.056 1.00 82.38 97 SER A N 1
ATOM 768 C CA . SER A 1 97 ? -1.809 -13.638 -0.618 1.00 82.38 97 SER A CA 1
ATOM 769 C C . SER A 1 97 ? -0.796 -12.898 -1.504 1.00 82.38 97 SER A C 1
ATOM 771 O O . SER A 1 97 ? -1.073 -11.796 -1.995 1.00 82.38 97 SER A O 1
ATOM 773 N N . ARG A 1 98 ? 0.376 -13.502 -1.746 1.00 84.12 98 ARG A N 1
ATOM 774 C CA . ARG A 1 98 ? 1.389 -12.939 -2.658 1.00 84.12 98 ARG A CA 1
ATOM 775 C C . ARG A 1 98 ? 0.795 -12.636 -4.037 1.00 84.12 98 ARG A C 1
ATOM 777 O O . ARG A 1 98 ? 1.060 -11.568 -4.577 1.00 84.12 98 ARG A O 1
ATOM 784 N N . ALA A 1 99 ? -0.062 -13.516 -4.559 1.00 83.44 99 ALA A N 1
ATOM 785 C CA . ALA A 1 99 ? -0.748 -13.320 -5.836 1.00 83.44 99 ALA A CA 1
ATOM 786 C C . ALA A 1 99 ? -1.641 -12.067 -5.832 1.00 83.44 99 ALA A C 1
ATOM 788 O O . ALA A 1 99 ? -1.576 -11.248 -6.745 1.00 83.44 99 ALA A O 1
ATOM 789 N N . THR A 1 100 ? -2.413 -11.848 -4.763 1.00 85.06 100 THR A N 1
ATOM 790 C CA . THR A 1 100 ? -3.243 -10.642 -4.626 1.00 85.06 100 THR A CA 1
ATOM 791 C C . THR A 1 100 ? -2.390 -9.378 -4.507 1.00 85.06 100 THR A C 1
ATOM 793 O O . THR A 1 100 ? -2.709 -8.361 -5.118 1.00 85.06 100 THR A O 1
ATOM 796 N N . LYS A 1 101 ? -1.286 -9.421 -3.747 1.00 88.25 101 LYS A N 1
ATOM 797 C CA . LYS A 1 101 ? -0.347 -8.290 -3.650 1.00 88.25 101 LYS A CA 1
ATOM 798 C C . LYS A 1 101 ? 0.288 -7.964 -5.004 1.00 88.25 101 LYS A C 1
ATOM 800 O O . LYS A 1 101 ? 0.390 -6.788 -5.340 1.00 88.25 101 LYS A O 1
ATOM 805 N N . ARG A 1 102 ? 0.639 -8.991 -5.784 1.00 89.88 102 ARG A N 1
ATOM 806 C CA . ARG A 1 102 ? 1.197 -8.872 -7.137 1.00 89.88 102 ARG A CA 1
ATOM 807 C C . ARG A 1 102 ? 0.229 -8.182 -8.100 1.00 89.88 102 ARG A C 1
ATOM 809 O O . ARG A 1 102 ? 0.640 -7.290 -8.826 1.00 89.88 102 ARG A O 1
ATOM 816 N N . LEU A 1 103 ? -1.056 -8.538 -8.074 1.00 87.06 103 LEU A N 1
ATOM 817 C CA . LEU A 1 103 ? -2.072 -7.875 -8.904 1.00 87.06 103 LEU A CA 1
ATOM 818 C C . LEU A 1 103 ? -2.264 -6.408 -8.500 1.00 87.06 103 LEU A C 1
ATOM 820 O O . LEU A 1 103 ? -2.244 -5.511 -9.339 1.00 87.06 103 LEU A O 1
ATOM 824 N N . LEU A 1 104 ? -2.380 -6.148 -7.197 1.00 88.31 104 LEU A N 1
ATOM 825 C CA . LEU A 1 104 ? -2.563 -4.792 -6.676 1.00 88.31 104 LEU A CA 1
ATOM 826 C C . LEU A 1 104 ? -1.345 -3.891 -6.888 1.00 88.31 104 LEU A C 1
ATOM 828 O O . LEU A 1 104 ? -1.484 -2.672 -6.882 1.00 88.31 104 LEU A O 1
ATOM 832 N N . TRP A 1 105 ? -0.154 -4.464 -7.061 1.00 92.12 105 TRP A N 1
ATOM 833 C CA . TRP A 1 105 ? 1.068 -3.723 -7.364 1.00 92.12 105 TRP A CA 1
ATOM 834 C C . TRP A 1 105 ? 0.945 -2.900 -8.652 1.00 92.12 105 TRP A C 1
ATOM 836 O O . TRP A 1 105 ? 1.367 -1.741 -8.705 1.00 92.12 105 TRP A O 1
ATOM 846 N N . LEU A 1 106 ? 0.300 -3.472 -9.670 1.00 90.25 106 LEU A N 1
ATOM 847 C CA . LEU A 1 106 ? 0.088 -2.822 -10.961 1.00 90.25 106 LEU A CA 1
ATOM 848 C C . LEU A 1 106 ? -0.927 -1.682 -10.892 1.00 90.25 106 LEU A C 1
ATOM 850 O O . LEU A 1 106 ? -0.813 -0.721 -11.652 1.00 90.25 106 LEU A O 1
ATOM 854 N N . THR A 1 107 ? -1.879 -1.765 -9.961 1.00 89.75 107 THR A N 1
ATOM 855 C CA . THR A 1 107 ? -2.961 -0.786 -9.800 1.00 89.75 107 THR A CA 1
ATOM 856 C C . THR A 1 107 ? -2.602 0.364 -8.860 1.00 89.75 107 THR A C 1
ATOM 858 O O . THR A 1 107 ? -3.433 1.240 -8.625 1.00 89.75 107 THR A O 1
ATOM 861 N N . ARG A 1 108 ? -1.404 0.371 -8.254 1.00 90.50 108 ARG A N 1
ATOM 862 C CA . ARG A 1 108 ? -0.988 1.475 -7.373 1.00 90.50 108 ARG A CA 1
ATOM 863 C C . ARG A 1 108 ? -0.769 2.754 -8.180 1.00 90.50 108 ARG A C 1
ATOM 865 O O . ARG A 1 108 ? -0.509 2.719 -9.378 1.00 90.50 108 ARG A O 1
ATOM 872 N N . ALA A 1 109 ? -0.826 3.895 -7.501 1.00 89.88 109 ALA A N 1
ATOM 873 C CA . ALA A 1 109 ? -0.515 5.185 -8.102 1.00 89.88 109 ALA A CA 1
ATOM 874 C C . ALA A 1 109 ? 1.004 5.329 -8.312 1.00 89.88 109 ALA A C 1
ATOM 876 O O . ALA A 1 109 ? 1.722 5.820 -7.441 1.00 89.88 109 ALA A O 1
ATOM 877 N N . TRP A 1 110 ? 1.500 4.868 -9.461 1.00 93.00 110 TRP A N 1
ATOM 878 C CA . TRP A 1 110 ? 2.883 5.083 -9.884 1.00 93.00 110 TRP A CA 1
ATOM 879 C C . TRP A 1 110 ? 3.094 6.558 -10.235 1.00 93.00 110 TRP A C 1
ATOM 881 O O . TRP A 1 110 ? 2.380 7.122 -11.065 1.00 93.00 110 TRP A O 1
ATOM 891 N N . LYS A 1 111 ? 4.097 7.189 -9.627 1.00 92.19 111 LYS A N 1
ATOM 892 C CA . LYS A 1 111 ? 4.483 8.562 -9.943 1.00 92.19 111 LYS A CA 1
ATOM 893 C C . LYS A 1 111 ? 5.288 8.564 -11.237 1.00 92.19 111 LYS A C 1
ATOM 895 O O . LYS A 1 111 ? 6.426 8.095 -11.260 1.00 92.19 111 LYS A O 1
ATOM 900 N N . ARG A 1 112 ? 4.703 9.105 -12.301 1.00 91.75 112 ARG A N 1
ATOM 901 C CA . ARG A 1 112 ? 5.386 9.320 -13.580 1.00 91.75 112 ARG A CA 1
ATOM 902 C C . ARG A 1 112 ? 6.279 10.563 -13.508 1.00 91.75 112 ARG A C 1
ATOM 904 O O . ARG A 1 112 ? 5.921 11.549 -12.863 1.00 91.75 112 ARG A O 1
ATOM 911 N N . GLY A 1 113 ? 7.454 10.488 -14.129 1.00 86.00 113 GLY A N 1
ATOM 912 C CA . GLY A 1 113 ? 8.350 11.626 -14.331 1.00 86.00 113 GLY A CA 1
ATOM 913 C C . GLY A 1 113 ? 7.741 12.693 -15.248 1.00 86.00 113 GLY A C 1
ATOM 914 O O . GLY A 1 113 ? 6.649 12.519 -15.778 1.00 86.00 113 GLY A O 1
ATOM 915 N N . GLY A 1 114 ? 8.454 13.805 -15.446 1.00 80.56 114 GLY A N 1
ATOM 916 C CA . GLY A 1 114 ? 7.942 14.974 -16.181 1.00 80.56 114 GLY A CA 1
ATOM 917 C C . GLY A 1 114 ? 7.632 14.756 -17.670 1.00 80.56 114 GLY A C 1
ATOM 918 O O . GLY A 1 114 ? 7.002 15.613 -18.279 1.00 80.56 114 GLY A O 1
ATOM 919 N N . SER A 1 115 ? 8.035 13.621 -18.248 1.00 79.81 115 SER A N 1
ATOM 920 C CA . SER A 1 115 ? 7.802 13.267 -19.654 1.00 79.81 115 SER A CA 1
ATOM 921 C C . SER A 1 115 ? 6.751 12.161 -19.788 1.00 79.81 115 SER A C 1
ATOM 923 O O . SER A 1 115 ? 6.613 11.321 -18.897 1.00 79.81 115 SER A O 1
ATOM 925 N N . PHE A 1 116 ? 6.052 12.110 -20.929 1.00 74.75 116 PHE A N 1
ATOM 926 C CA . PHE A 1 116 ? 5.038 11.082 -21.214 1.00 74.75 116 PHE A CA 1
ATOM 927 C C . PHE A 1 116 ? 5.607 9.652 -21.157 1.00 74.75 116 PHE A C 1
ATOM 929 O O . PHE A 1 116 ? 5.007 8.794 -20.511 1.00 74.75 116 PHE A O 1
ATOM 936 N N . ASP A 1 117 ? 6.807 9.450 -21.713 1.00 78.75 117 ASP A N 1
ATOM 937 C CA . ASP A 1 117 ? 7.595 8.205 -21.630 1.00 78.75 117 ASP A CA 1
ATOM 938 C C . ASP A 1 117 ? 8.627 8.225 -20.485 1.00 78.75 117 ASP A C 1
ATOM 940 O O . ASP A 1 117 ? 9.613 7.486 -20.479 1.00 78.75 117 ASP A O 1
ATOM 944 N N . GLY A 1 118 ? 8.436 9.120 -19.514 1.00 85.81 118 GLY A N 1
ATOM 945 C CA . GLY A 1 118 ? 9.340 9.280 -18.384 1.00 85.81 118 GLY A CA 1
ATOM 946 C C . GLY A 1 118 ? 9.323 8.083 -17.425 1.00 85.81 118 GLY A C 1
ATOM 947 O O . GLY A 1 118 ? 8.390 7.274 -17.428 1.00 85.81 118 GLY A O 1
ATOM 948 N N . PRO A 1 119 ? 10.331 7.986 -16.540 1.00 91.50 119 PRO A N 1
ATOM 949 C CA . PRO A 1 119 ? 10.402 6.917 -15.556 1.00 91.50 119 PRO A CA 1
ATOM 950 C C . PRO A 1 119 ? 9.185 6.932 -14.629 1.00 91.50 119 PRO A C 1
ATOM 952 O O . PRO A 1 119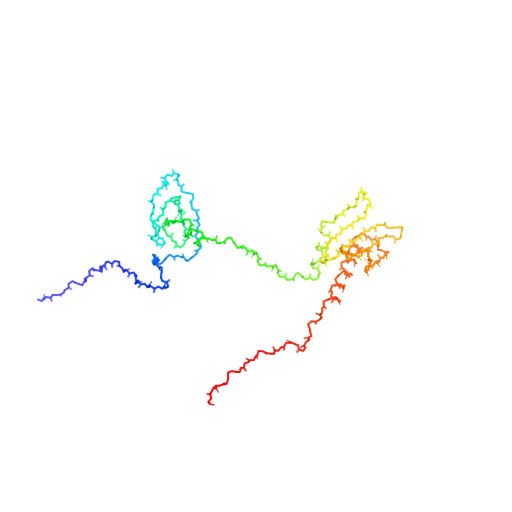 ? 8.730 7.982 -14.173 1.00 91.50 119 PRO A O 1
ATOM 955 N N . MET A 1 120 ? 8.668 5.748 -14.330 1.00 93.88 120 MET A N 1
ATOM 956 C CA . MET A 1 120 ? 7.585 5.523 -13.383 1.00 93.88 120 MET A CA 1
ATOM 957 C C . MET A 1 120 ? 8.170 5.045 -12.065 1.00 93.88 120 MET A C 1
ATOM 959 O O . MET A 1 120 ? 8.920 4.078 -12.040 1.00 93.88 120 MET A O 1
ATOM 963 N N . SER A 1 121 ? 7.816 5.698 -10.965 1.00 93.62 121 SER A N 1
ATOM 964 C CA . SER A 1 121 ? 8.366 5.417 -9.640 1.00 93.62 121 SER A CA 1
ATOM 965 C C . SER A 1 121 ? 7.274 5.066 -8.633 1.00 93.62 121 SER A C 1
ATOM 967 O O . SER A 1 121 ? 6.197 5.663 -8.631 1.00 93.62 121 SER A O 1
ATOM 969 N N . LEU A 1 122 ? 7.546 4.095 -7.768 1.00 94.88 122 LEU A N 1
ATOM 970 C CA . LEU A 1 122 ? 6.639 3.653 -6.716 1.00 94.88 122 LEU A CA 1
ATOM 971 C C . LEU A 1 122 ? 7.423 3.404 -5.420 1.00 94.88 122 LEU A C 1
ATOM 973 O O . LEU A 1 122 ? 8.226 2.467 -5.364 1.00 94.88 122 LEU A O 1
ATOM 977 N N . PRO A 1 123 ? 7.207 4.217 -4.369 1.00 92.69 123 PRO A N 1
ATOM 978 C CA . PRO A 1 123 ? 7.736 3.931 -3.044 1.00 92.69 123 PRO A CA 1
ATOM 979 C C . PRO A 1 123 ? 6.924 2.815 -2.366 1.00 92.69 123 PRO A C 1
ATOM 981 O O . PRO A 1 123 ? 5.696 2.886 -2.284 1.00 92.69 123 PRO A O 1
ATOM 984 N N . ALA A 1 124 ? 7.609 1.791 -1.859 1.00 89.62 124 ALA A N 1
ATOM 985 C CA . ALA A 1 124 ? 7.016 0.675 -1.129 1.00 89.62 124 ALA A CA 1
ATOM 986 C C . ALA A 1 124 ? 8.032 0.037 -0.170 1.00 89.62 124 ALA A C 1
ATOM 988 O O . ALA A 1 124 ? 9.190 -0.153 -0.529 1.00 89.62 124 ALA A O 1
ATOM 989 N N . ASP A 1 125 ? 7.593 -0.292 1.049 1.00 85.75 125 ASP A N 1
ATOM 990 C CA . ASP A 1 125 ? 8.334 -1.133 2.007 1.00 85.75 125 ASP A CA 1
ATOM 991 C C . ASP A 1 125 ? 9.795 -0.697 2.273 1.00 85.75 125 ASP A C 1
ATOM 993 O O . ASP A 1 125 ? 10.685 -1.515 2.487 1.00 85.75 125 ASP A O 1
ATOM 997 N N . GLY A 1 126 ? 10.055 0.617 2.260 1.00 88.75 126 GLY A N 1
ATOM 998 C CA . GLY A 1 126 ? 11.390 1.194 2.487 1.00 88.75 126 GLY A CA 1
ATOM 999 C C . GLY A 1 126 ? 12.249 1.363 1.228 1.00 88.75 126 GLY A C 1
ATOM 1000 O O . GLY A 1 126 ? 13.353 1.905 1.315 1.00 88.75 126 GLY A O 1
ATOM 1001 N N . TYR A 1 127 ? 11.733 0.977 0.062 1.00 92.56 127 TYR A N 1
ATOM 1002 C CA . TYR A 1 127 ? 12.389 1.100 -1.236 1.00 92.56 127 TYR A CA 1
ATOM 1003 C C . TYR A 1 127 ? 11.585 1.974 -2.201 1.00 92.56 127 TYR A C 1
ATOM 1005 O O . TYR A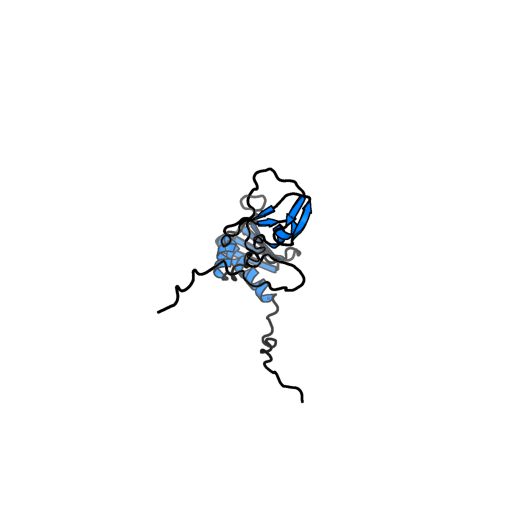 1 127 ? 10.391 2.208 -2.025 1.00 92.56 127 TYR A O 1
ATOM 1013 N N . VAL A 1 128 ? 12.249 2.448 -3.246 1.00 94.06 128 VAL A N 1
ATOM 1014 C CA . VAL A 1 128 ? 11.652 3.040 -4.437 1.00 94.06 128 VAL A CA 1
ATOM 1015 C C . VAL A 1 128 ? 11.946 2.109 -5.595 1.00 94.06 128 VAL A C 1
ATOM 1017 O O . VAL A 1 128 ? 13.107 1.824 -5.890 1.00 94.06 128 VAL A O 1
ATOM 1020 N N . THR A 1 129 ? 10.885 1.645 -6.241 1.00 95.50 129 THR A N 1
ATOM 1021 C CA . THR A 1 129 ? 10.977 0.948 -7.520 1.00 95.50 129 THR A CA 1
ATOM 1022 C C . THR A 1 129 ? 10.807 1.961 -8.636 1.00 95.50 129 THR A C 1
ATOM 1024 O O . THR A 1 129 ? 9.830 2.705 -8.626 1.00 95.50 129 THR A O 1
ATOM 1027 N N . THR A 1 130 ? 11.716 1.973 -9.602 1.00 94.94 130 THR A N 1
ATOM 1028 C CA . THR A 1 130 ? 11.653 2.832 -10.787 1.00 94.94 130 THR A CA 1
ATOM 1029 C C . THR A 1 130 ? 11.655 1.961 -12.036 1.00 94.94 130 THR A C 1
ATOM 1031 O O . THR A 1 130 ? 12.489 1.072 -12.146 1.00 94.94 130 THR A O 1
ATOM 1034 N N . VAL A 1 131 ? 10.740 2.205 -12.972 1.00 94.88 131 VAL A N 1
ATOM 1035 C CA . VAL A 1 131 ? 10.578 1.455 -14.226 1.00 94.88 131 VAL A CA 1
ATOM 1036 C C . VAL A 1 131 ? 10.559 2.421 -15.400 1.00 94.88 131 VAL A C 1
ATOM 1038 O O . VAL A 1 131 ? 9.876 3.442 -15.344 1.00 94.88 131 VAL A O 1
ATOM 1041 N N . TRP A 1 132 ? 11.295 2.117 -16.464 1.00 93.88 132 TRP A N 1
ATOM 1042 C CA . TRP A 1 132 ? 11.313 2.933 -17.677 1.00 93.88 132 TRP A CA 1
ATOM 1043 C C . TRP A 1 132 ? 11.686 2.113 -18.908 1.00 93.88 132 TRP A C 1
ATOM 1045 O O . TRP A 1 132 ? 12.179 0.985 -18.808 1.00 93.88 132 TRP A O 1
ATOM 1055 N N . ARG A 1 133 ? 11.432 2.698 -20.079 1.00 92.00 133 ARG A N 1
ATOM 1056 C CA . ARG A 1 133 ? 11.765 2.109 -21.372 1.00 92.00 133 ARG A CA 1
ATOM 1057 C C . ARG A 1 133 ? 13.207 2.441 -21.765 1.00 92.00 133 ARG A C 1
ATOM 1059 O O . ARG A 1 133 ? 13.646 3.577 -21.613 1.00 92.00 133 ARG A O 1
ATOM 1066 N N . GLN A 1 134 ? 13.918 1.451 -22.291 1.00 88.50 134 GLN A N 1
ATOM 1067 C CA . GLN A 1 134 ? 15.218 1.575 -22.951 1.00 88.50 134 GLN A CA 1
ATOM 1068 C C . GLN A 1 134 ? 15.153 0.991 -24.374 1.00 88.50 134 GLN A C 1
ATOM 1070 O O . GLN A 1 134 ? 14.126 0.448 -24.788 1.00 88.50 134 GLN A O 1
ATOM 1075 N N . GLU A 1 135 ? 16.256 1.100 -25.122 1.00 84.81 135 GLU A N 1
ATOM 1076 C CA . GLU A 1 135 ? 16.381 0.573 -26.491 1.00 84.81 135 GLU A CA 1
ATOM 1077 C C . GLU A 1 135 ? 16.089 -0.936 -26.560 1.00 84.81 135 GLU A C 1
ATOM 1079 O O . GLU A 1 135 ? 15.347 -1.381 -27.431 1.00 84.81 135 GLU A O 1
ATOM 1084 N N . ASN A 1 136 ? 16.557 -1.703 -25.568 1.00 84.50 136 ASN A N 1
ATOM 1085 C CA . ASN A 1 136 ? 16.395 -3.162 -25.496 1.00 84.50 136 ASN A CA 1
ATOM 1086 C C . ASN A 1 136 ? 15.191 -3.607 -24.644 1.00 84.50 136 ASN A C 1
ATOM 1088 O O . ASN A 1 136 ? 15.223 -4.662 -24.011 1.00 84.50 136 ASN A O 1
ATOM 1092 N N . GLY A 1 137 ? 14.131 -2.797 -24.594 1.00 90.75 137 GLY A N 1
ATOM 1093 C CA . GLY A 1 137 ? 12.907 -3.099 -23.850 1.00 90.75 137 GLY A CA 1
ATOM 1094 C C . GLY A 1 137 ? 12.811 -2.367 -22.515 1.00 90.75 137 GLY A C 1
ATOM 1095 O O . GLY A 1 137 ? 13.380 -1.294 -22.322 1.00 90.75 137 GLY A O 1
ATOM 1096 N N . TRP A 1 138 ? 12.032 -2.911 -21.589 1.00 93.31 138 TRP A N 1
ATOM 1097 C CA . TRP A 1 138 ? 11.766 -2.287 -20.297 1.00 93.31 138 TRP A CA 1
ATOM 1098 C C . TRP A 1 138 ? 12.777 -2.725 -19.239 1.00 93.31 138 TRP A C 1
ATOM 1100 O O . TRP A 1 138 ? 13.234 -3.871 -19.223 1.00 93.31 138 TRP A O 1
ATOM 1110 N N . ARG A 1 139 ? 13.105 -1.796 -18.342 1.00 94.56 139 ARG A N 1
ATOM 1111 C CA . ARG A 1 139 ? 14.036 -1.979 -17.226 1.00 94.56 139 ARG A CA 1
ATOM 1112 C C . ARG A 1 139 ? 13.388 -1.534 -15.925 1.00 94.56 139 ARG A C 1
ATOM 1114 O O . ARG A 1 139 ? 12.606 -0.580 -15.924 1.00 94.56 139 ARG A O 1
ATOM 1121 N N . TYR A 1 140 ? 13.762 -2.178 -14.823 1.00 95.56 140 TYR A N 1
ATOM 1122 C CA . TYR A 1 140 ? 13.479 -1.679 -13.483 1.00 95.56 140 TYR A CA 1
ATOM 1123 C C . TYR A 1 140 ? 14.748 -1.500 -12.648 1.00 95.56 140 TYR A C 1
ATOM 1125 O O . TYR A 1 140 ? 15.764 -2.162 -12.863 1.00 95.56 140 TYR A O 1
ATOM 1133 N N . GLU A 1 141 ? 14.652 -0.639 -11.639 1.00 95.12 141 GLU A N 1
ATOM 1134 C CA . GLU A 1 141 ? 15.631 -0.492 -10.566 1.00 95.12 141 GLU A CA 1
ATOM 1135 C C . GLU A 1 141 ? 14.945 -0.340 -9.215 1.00 95.12 141 GLU A C 1
ATOM 1137 O O . GLU A 1 141 ? 13.898 0.295 -9.100 1.00 95.12 141 GLU A O 1
ATOM 1142 N N . ILE A 1 142 ? 15.563 -0.899 -8.180 1.00 94.44 142 ILE A N 1
ATOM 1143 C CA . ILE A 1 142 ? 15.101 -0.828 -6.798 1.00 94.44 142 ILE A CA 1
ATOM 1144 C C . ILE A 1 142 ? 16.205 -0.194 -5.963 1.00 94.44 142 ILE A C 1
ATOM 1146 O O . ILE A 1 142 ? 17.336 -0.688 -5.922 1.00 94.44 142 ILE A O 1
ATOM 1150 N N . ARG A 1 143 ? 15.862 0.894 -5.274 1.00 93.31 143 ARG A N 1
ATOM 1151 C CA . ARG A 1 143 ? 16.776 1.647 -4.405 1.00 93.31 143 ARG A CA 1
ATOM 1152 C C . ARG A 1 143 ? 16.146 1.842 -3.030 1.00 93.31 143 ARG A C 1
ATOM 1154 O O . ARG A 1 143 ? 14.938 2.061 -2.966 1.00 93.31 143 ARG A O 1
ATOM 1161 N N . PRO A 1 144 ? 16.886 1.783 -1.918 1.00 91.38 144 PRO A N 1
ATOM 1162 C CA . PRO A 1 144 ? 16.343 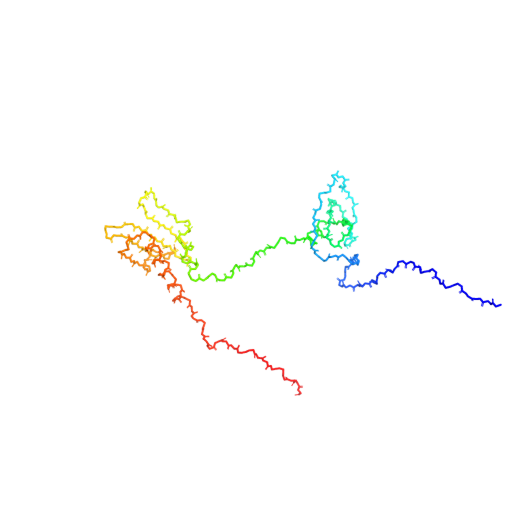2.157 -0.616 1.00 91.38 144 PRO A CA 1
ATOM 1163 C C . PRO A 1 144 ? 15.981 3.648 -0.614 1.00 91.38 144 PRO A C 1
ATOM 1165 O O . PRO A 1 144 ? 16.739 4.460 -1.124 1.00 91.38 144 PRO A O 1
ATOM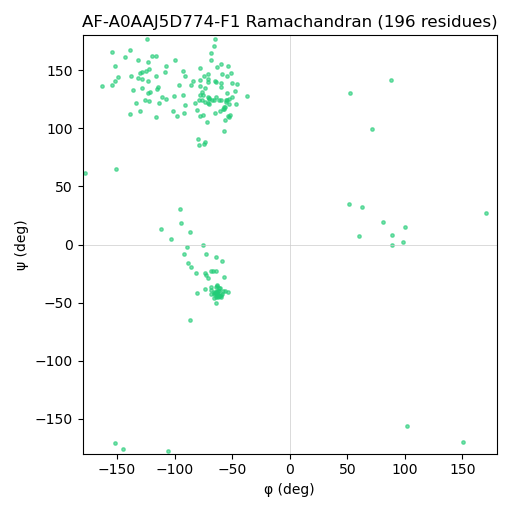 1168 N N . ILE A 1 145 ? 14.861 4.048 -0.003 1.00 87.38 145 ILE A N 1
ATOM 1169 C CA . ILE A 1 145 ? 14.385 5.455 -0.030 1.00 87.38 145 ILE A CA 1
ATOM 1170 C C . ILE A 1 145 ? 15.433 6.447 0.517 1.00 87.38 145 ILE A C 1
ATOM 1172 O O . ILE A 1 145 ? 15.447 7.613 0.136 1.00 87.38 145 ILE A O 1
ATOM 1176 N N . ARG A 1 146 ? 16.309 5.991 1.419 1.00 84.88 146 ARG A N 1
ATOM 1177 C CA . ARG A 1 146 ? 17.337 6.811 2.081 1.00 84.88 146 ARG A CA 1
ATOM 1178 C C . ARG A 1 146 ? 18.749 6.604 1.530 1.00 84.88 146 ARG A C 1
ATOM 1180 O O . ARG A 1 146 ? 19.691 7.128 2.112 1.00 84.88 146 ARG A O 1
ATOM 1187 N N . GLN A 1 147 ? 18.911 5.806 0.478 1.00 82.06 147 GLN A N 1
ATOM 1188 C CA . GLN A 1 147 ? 20.218 5.486 -0.091 1.00 82.06 147 GLN A CA 1
ATOM 1189 C C . GLN A 1 147 ? 20.193 5.704 -1.600 1.00 82.06 147 GLN A C 1
ATOM 1191 O O . GLN A 1 147 ? 19.176 5.526 -2.265 1.00 82.06 147 GLN A O 1
ATOM 1196 N N . THR A 1 148 ? 21.330 6.111 -2.144 1.00 79.56 148 THR A N 1
ATOM 1197 C CA . THR A 1 148 ? 21.502 6.320 -3.584 1.00 79.56 148 THR A CA 1
ATOM 1198 C C . THR A 1 148 ? 21.880 5.039 -4.319 1.00 79.56 148 THR A C 1
ATOM 1200 O O . THR A 1 148 ? 21.686 4.959 -5.533 1.00 79.56 148 THR A O 1
ATOM 1203 N N . GLU A 1 149 ? 22.379 4.037 -3.596 1.00 84.06 149 GLU A N 1
ATOM 1204 C CA . GLU A 1 149 ? 22.825 2.767 -4.156 1.00 84.06 149 GLU A CA 1
ATOM 1205 C C . GLU A 1 149 ? 21.658 1.903 -4.639 1.00 84.06 149 GLU A C 1
ATOM 1207 O O . GLU A 1 149 ? 20.595 1.803 -4.017 1.00 84.06 149 GLU A O 1
ATOM 1212 N N . ILE A 1 150 ? 21.874 1.263 -5.784 1.00 88.06 150 ILE A N 1
ATOM 1213 C CA . ILE A 1 150 ? 20.919 0.344 -6.390 1.00 88.06 150 ILE A CA 1
ATOM 1214 C C . ILE A 1 150 ? 21.079 -1.017 -5.719 1.00 88.06 150 ILE A C 1
ATOM 1216 O O . ILE A 1 150 ? 22.149 -1.613 -5.771 1.00 88.06 150 ILE A O 1
ATOM 1220 N N . CYS A 1 151 ? 20.004 -1.533 -5.121 1.00 87.88 151 CYS A N 1
ATOM 1221 C CA . CYS A 1 151 ? 20.015 -2.875 -4.539 1.00 87.88 151 CYS A CA 1
ATOM 1222 C C . CYS A 1 151 ? 19.820 -3.953 -5.601 1.00 87.88 151 CYS A C 1
ATOM 1224 O O . CYS A 1 151 ? 20.446 -5.006 -5.532 1.00 87.88 151 CYS A O 1
ATOM 1226 N N . ARG A 1 152 ? 18.912 -3.713 -6.552 1.00 89.31 152 ARG A N 1
ATOM 1227 C CA . ARG A 1 152 ? 18.618 -4.629 -7.657 1.00 89.31 152 ARG A CA 1
ATOM 1228 C C . ARG A 1 152 ? 18.184 -3.863 -8.894 1.00 89.31 152 ARG A C 1
ATOM 1230 O O . ARG A 1 152 ? 17.480 -2.860 -8.789 1.00 89.31 152 ARG A O 1
ATOM 1237 N N . ALA A 1 153 ? 18.580 -4.369 -10.051 1.00 91.50 153 ALA A N 1
ATOM 1238 C CA . ALA A 1 153 ? 18.213 -3.842 -11.353 1.00 91.50 153 ALA A CA 1
ATOM 1239 C C . ALA A 1 153 ? 18.213 -4.973 -12.375 1.00 91.50 153 ALA A C 1
ATOM 1241 O O . ALA A 1 153 ? 19.105 -5.817 -12.343 1.00 91.50 153 ALA A O 1
ATOM 1242 N N . GLU A 1 154 ? 17.250 -4.958 -13.288 1.00 92.31 154 GLU A N 1
ATOM 1243 C CA . GLU A 1 154 ? 17.184 -5.919 -14.388 1.00 92.31 154 GLU A CA 1
ATOM 1244 C C . GLU A 1 154 ? 16.479 -5.294 -15.597 1.00 92.31 154 GLU A C 1
ATOM 1246 O O . GLU A 1 154 ? 15.689 -4.354 -15.457 1.00 92.31 154 GLU A O 1
ATOM 1251 N N . THR A 1 155 ? 16.803 -5.775 -16.796 1.00 93.00 155 THR A N 1
ATOM 1252 C CA . THR A 1 155 ? 16.378 -5.206 -18.083 1.00 93.00 155 THR A CA 1
ATOM 1253 C C . THR A 1 155 ? 16.002 -6.303 -19.074 1.00 93.00 155 THR A C 1
ATOM 1255 O O . THR A 1 155 ? 16.338 -7.463 -18.864 1.00 93.00 155 THR A O 1
ATOM 1258 N N . GLY A 1 156 ? 15.357 -5.928 -20.181 1.00 90.75 156 GLY A N 1
ATOM 1259 C CA . GLY A 1 156 ? 14.997 -6.855 -21.262 1.00 90.75 156 GLY A CA 1
ATOM 1260 C C . GLY A 1 156 ? 13.543 -7.318 -21.222 1.00 90.75 156 GLY A C 1
ATOM 1261 O O . GLY A 1 156 ? 13.181 -8.285 -21.887 1.00 90.75 156 GLY A O 1
ATOM 1262 N N . TYR A 1 157 ? 12.687 -6.644 -20.452 1.00 92.94 157 TYR A N 1
ATOM 1263 C CA . TYR A 1 157 ? 11.274 -6.999 -20.371 1.00 92.94 157 TYR A CA 1
ATOM 1264 C C . TYR A 1 157 ? 10.504 -6.490 -21.593 1.00 92.94 157 TYR A C 1
ATOM 1266 O O . TYR A 1 157 ? 10.660 -5.345 -22.018 1.00 92.94 157 TYR A O 1
ATOM 1274 N N . ALA A 1 158 ? 9.626 -7.333 -22.136 1.00 89.56 158 ALA A N 1
ATOM 1275 C CA . ALA A 1 158 ? 8.853 -7.022 -23.339 1.00 89.56 158 ALA A CA 1
ATOM 1276 C C . ALA A 1 158 ? 7.801 -5.912 -23.133 1.00 89.56 158 ALA A C 1
ATOM 1278 O O . ALA A 1 158 ? 7.402 -5.254 -24.092 1.00 89.56 158 ALA A O 1
ATOM 1279 N N . SER A 1 159 ? 7.356 -5.681 -21.894 1.00 92.25 159 SER A N 1
ATOM 1280 C CA . SER A 1 159 ? 6.339 -4.680 -21.554 1.00 92.25 159 SER A CA 1
ATOM 1281 C C . SER A 1 159 ? 6.631 -3.990 -20.222 1.00 92.25 159 SER A C 1
ATOM 1283 O O . SER A 1 159 ? 7.382 -4.502 -19.384 1.00 92.25 159 SER A O 1
ATOM 1285 N N . ASP A 1 160 ? 6.002 -2.832 -20.006 1.00 90.25 160 ASP A N 1
ATOM 1286 C CA . ASP A 1 160 ? 6.101 -2.109 -18.739 1.00 90.25 160 ASP A CA 1
ATOM 1287 C C . ASP A 1 160 ? 5.498 -2.921 -17.587 1.00 90.25 160 ASP A C 1
ATOM 1289 O O . ASP A 1 160 ? 6.027 -2.919 -16.476 1.00 90.25 160 ASP A O 1
ATOM 1293 N N . GLU A 1 161 ? 4.414 -3.653 -17.855 1.00 92.69 161 GLU A N 1
ATOM 1294 C CA . GLU A 1 161 ? 3.754 -4.511 -16.880 1.00 92.69 161 GLU A CA 1
ATOM 1295 C C . GLU A 1 161 ? 4.684 -5.644 -16.441 1.00 92.69 161 GLU A C 1
ATOM 1297 O O . GLU A 1 161 ? 4.850 -5.867 -15.241 1.00 92.69 161 GLU A O 1
ATOM 1302 N N . ALA A 1 162 ? 5.361 -6.299 -17.391 1.00 91.94 162 ALA A N 1
ATOM 1303 C CA . ALA A 1 162 ? 6.333 -7.346 -17.095 1.00 91.94 162 ALA A CA 1
ATOM 1304 C C . ALA A 1 162 ? 7.480 -6.816 -16.220 1.00 91.94 162 ALA A C 1
ATOM 1306 O O . ALA A 1 162 ? 7.821 -7.448 -15.220 1.00 91.94 162 ALA A O 1
ATOM 1307 N N . ALA A 1 163 ? 8.007 -5.624 -16.522 1.00 93.81 163 ALA A N 1
ATOM 1308 C CA . ALA A 1 163 ? 9.041 -4.989 -15.704 1.00 93.81 163 ALA A CA 1
ATOM 1309 C C . ALA A 1 163 ? 8.538 -4.619 -14.298 1.00 93.81 163 ALA A C 1
ATOM 1311 O O . ALA A 1 163 ? 9.236 -4.847 -13.309 1.00 93.81 163 ALA A O 1
ATOM 1312 N N . ARG A 1 164 ? 7.313 -4.087 -14.173 1.00 93.56 164 ARG A N 1
ATOM 1313 C CA . ARG A 1 164 ? 6.701 -3.763 -12.872 1.00 93.56 164 ARG A CA 1
ATOM 1314 C C . ARG A 1 164 ? 6.467 -5.016 -12.028 1.00 93.56 164 ARG A C 1
ATOM 1316 O O . ARG A 1 164 ? 6.720 -4.980 -10.825 1.00 93.56 164 ARG A O 1
ATOM 1323 N N . LEU A 1 165 ? 6.012 -6.112 -12.634 1.00 94.38 165 LEU A N 1
ATOM 1324 C CA . LEU A 1 165 ? 5.820 -7.396 -11.956 1.00 94.38 165 LEU A CA 1
ATOM 1325 C C . LEU A 1 165 ? 7.145 -8.039 -11.534 1.00 94.38 165 LEU A C 1
ATOM 1327 O O . LEU A 1 165 ? 7.240 -8.526 -10.410 1.00 94.38 165 LEU A O 1
ATOM 1331 N N . ALA A 1 166 ? 8.166 -8.006 -12.390 1.00 94.00 166 ALA A N 1
ATOM 1332 C CA . ALA A 1 166 ? 9.498 -8.492 -12.040 1.00 94.00 166 ALA A CA 1
ATOM 1333 C C . ALA A 1 166 ? 10.092 -7.690 -10.871 1.00 94.00 166 ALA A C 1
ATOM 1335 O O . ALA A 1 166 ? 10.615 -8.264 -9.916 1.00 94.00 166 ALA A O 1
ATOM 1336 N N . ALA A 1 167 ? 9.893 -6.369 -10.865 1.00 94.38 167 ALA A N 1
ATOM 1337 C CA . ALA A 1 167 ? 10.302 -5.530 -9.748 1.00 94.38 167 ALA A CA 1
ATOM 1338 C C . ALA A 1 167 ? 9.570 -5.872 -8.434 1.00 94.38 167 ALA A C 1
ATOM 1340 O O . ALA A 1 167 ? 10.182 -5.830 -7.366 1.00 94.38 167 ALA A O 1
ATOM 1341 N N . PHE A 1 168 ? 8.286 -6.253 -8.494 1.00 94.31 168 PHE A N 1
ATOM 1342 C CA . PHE A 1 168 ? 7.548 -6.750 -7.325 1.00 94.31 168 PHE A CA 1
ATOM 1343 C C . PHE A 1 168 ? 8.153 -8.043 -6.766 1.00 94.31 168 PHE A C 1
ATOM 1345 O O . PHE A 1 168 ? 8.290 -8.195 -5.550 1.00 94.31 168 PHE A O 1
ATOM 1352 N N . ASP A 1 169 ? 8.515 -8.982 -7.637 1.00 93.31 169 ASP A N 1
ATOM 1353 C CA . ASP A 1 169 ? 9.157 -10.222 -7.204 1.00 93.31 169 ASP A CA 1
ATOM 1354 C C . ASP A 1 169 ? 10.519 -9.929 -6.556 1.00 93.31 169 ASP A C 1
ATOM 1356 O O . ASP A 1 169 ? 10.789 -10.409 -5.454 1.00 93.31 169 ASP A O 1
ATOM 1360 N N . ALA A 1 170 ? 11.319 -9.048 -7.162 1.00 92.88 170 ALA A N 1
ATOM 1361 C CA . ALA A 1 170 ? 12.632 -8.669 -6.650 1.00 92.88 170 ALA A CA 1
ATOM 1362 C C . ALA A 1 170 ? 12.580 -7.930 -5.298 1.00 92.88 170 ALA A C 1
ATOM 1364 O O . ALA A 1 170 ? 13.394 -8.217 -4.419 1.00 92.88 170 ALA A O 1
ATOM 1365 N N . ILE A 1 171 ? 11.635 -7.000 -5.088 1.00 91.19 171 ILE A N 1
ATOM 1366 C CA . ILE A 1 171 ? 11.480 -6.334 -3.779 1.00 91.19 171 ILE A CA 1
ATOM 1367 C C . ILE A 1 171 ? 10.969 -7.310 -2.713 1.00 91.19 171 ILE A C 1
ATOM 1369 O O . ILE A 1 171 ? 11.414 -7.244 -1.570 1.00 91.19 171 ILE A O 1
ATOM 1373 N N . THR A 1 172 ? 10.086 -8.245 -3.078 1.00 90.81 172 THR A N 1
ATOM 1374 C CA . THR A 1 172 ? 9.580 -9.267 -2.148 1.00 90.81 172 THR A CA 1
ATOM 1375 C C . THR A 1 172 ? 10.722 -10.157 -1.655 1.00 90.81 172 THR A C 1
ATOM 1377 O O . THR A 1 172 ? 10.862 -10.347 -0.451 1.00 90.81 172 THR A O 1
ATOM 1380 N N . GLU A 1 173 ? 11.600 -10.605 -2.554 1.00 89.88 173 GLU A N 1
ATOM 1381 C CA . GLU A 1 173 ? 12.780 -11.400 -2.196 1.00 89.88 173 GLU A CA 1
ATOM 1382 C C . GLU A 1 173 ? 13.760 -10.617 -1.297 1.00 89.88 173 GLU A C 1
ATOM 1384 O O . GLU A 1 173 ? 14.289 -11.149 -0.321 1.00 89.88 173 GLU A O 1
ATOM 1389 N N . LEU A 1 174 ? 13.970 -9.321 -1.567 1.00 87.56 174 LEU A N 1
ATOM 1390 C CA . LEU A 1 174 ? 14.794 -8.454 -0.710 1.00 87.56 174 LEU A CA 1
ATOM 1391 C C . LEU A 1 174 ? 14.228 -8.326 0.713 1.00 87.56 174 LEU A C 1
ATOM 1393 O O . LEU A 1 174 ? 14.994 -8.252 1.676 1.00 87.56 174 LEU A O 1
ATOM 1397 N N . LEU A 1 175 ? 12.903 -8.272 0.854 1.00 87.56 175 LEU A N 1
ATOM 1398 C CA . LEU A 1 175 ? 12.225 -8.184 2.151 1.00 87.56 175 LEU A CA 1
ATOM 1399 C C . LEU A 1 175 ? 12.263 -9.515 2.913 1.00 87.56 175 LEU A C 1
ATOM 1401 O O . LEU A 1 175 ? 12.462 -9.516 4.131 1.00 87.56 175 LEU A O 1
ATOM 1405 N N . GLU A 1 176 ? 12.117 -10.634 2.204 1.00 86.31 176 GLU A N 1
ATOM 1406 C CA . GLU A 1 176 ? 12.253 -11.982 2.766 1.00 86.31 176 GLU A CA 1
ATOM 1407 C C . GLU A 1 176 ? 13.682 -12.221 3.277 1.00 86.31 176 GLU A C 1
ATOM 1409 O O . GLU A 1 176 ? 13.857 -12.682 4.403 1.00 86.31 176 GLU A O 1
ATOM 1414 N N . ASN A 1 177 ? 14.702 -11.800 2.522 1.00 80.19 177 ASN A N 1
ATOM 1415 C CA . ASN A 1 177 ? 16.110 -11.958 2.902 1.00 80.19 177 ASN A CA 1
ATOM 1416 C C . ASN A 1 177 ? 16.572 -11.011 4.027 1.00 80.19 177 ASN A C 1
ATOM 1418 O O . ASN A 1 177 ? 17.540 -11.320 4.721 1.00 80.19 177 ASN A O 1
ATOM 1422 N N . LYS A 1 178 ? 15.911 -9.860 4.225 1.00 67.06 178 LYS A N 1
ATOM 1423 C CA . LYS A 1 178 ? 16.210 -8.923 5.329 1.00 67.06 178 LYS A CA 1
ATOM 1424 C C . LYS A 1 178 ? 15.457 -9.215 6.621 1.00 67.06 178 LYS A C 1
ATOM 1426 O O . LYS A 1 178 ? 15.828 -8.677 7.664 1.00 67.06 178 LYS A O 1
ATOM 1431 N N . SER A 1 179 ? 14.402 -10.020 6.573 1.00 51.88 179 SER A N 1
ATOM 1432 C CA . SER A 1 179 ? 13.713 -10.429 7.791 1.00 51.88 179 SER A CA 1
ATOM 1433 C C . SER A 1 179 ? 14.596 -11.447 8.518 1.00 51.88 179 SER A C 1
ATOM 1435 O O . SER A 1 179 ? 14.925 -12.472 7.918 1.00 51.88 179 SER A O 1
ATOM 1437 N N . PRO A 1 180 ? 15.002 -11.223 9.785 1.00 46.00 180 PRO A N 1
ATOM 1438 C CA . PRO A 1 180 ? 15.583 -12.306 10.561 1.00 46.00 180 PRO A CA 1
ATOM 1439 C C . PRO A 1 180 ? 14.536 -13.417 10.581 1.00 46.00 180 PRO A C 1
ATOM 1441 O O . PRO A 1 180 ? 13.410 -13.201 11.035 1.00 46.00 180 PRO A O 1
ATOM 1444 N N . ARG A 1 181 ? 14.872 -14.584 10.020 1.00 44.41 181 ARG A N 1
ATOM 1445 C CA . ARG A 1 181 ? 14.027 -15.769 10.176 1.00 44.41 181 ARG A CA 1
ATOM 1446 C C . ARG A 1 181 ? 13.757 -15.903 11.678 1.00 44.41 181 ARG A C 1
ATOM 1448 O O . ARG A 1 181 ? 14.732 -15.867 12.432 1.00 44.41 181 ARG A O 1
ATOM 1455 N N . PRO A 1 182 ? 12.498 -15.997 12.145 1.00 45.34 182 PRO A N 1
ATOM 1456 C CA . PRO A 1 182 ? 12.278 -16.401 13.520 1.00 45.34 182 PRO A CA 1
ATOM 1457 C C . PRO A 1 182 ? 12.965 -17.754 13.674 1.00 45.34 182 PRO A C 1
ATOM 1459 O O . PRO A 1 182 ? 12.655 -18.700 12.950 1.00 45.34 182 PRO A O 1
ATOM 1462 N N . ASP A 1 183 ? 13.976 -17.787 14.537 1.00 44.59 183 ASP A N 1
ATOM 1463 C CA . ASP A 1 183 ? 14.707 -18.999 14.854 1.00 44.59 183 ASP A CA 1
ATOM 1464 C C . ASP A 1 183 ? 13.683 -20.037 15.346 1.00 44.59 183 ASP A C 1
ATOM 1466 O O . ASP A 1 183 ? 12.992 -19.771 16.342 1.00 44.59 183 ASP A O 1
ATOM 1470 N N . PRO A 1 184 ? 13.519 -21.189 14.665 1.00 50.50 184 PRO A N 1
ATOM 1471 C CA . PRO A 1 184 ? 12.586 -22.220 15.106 1.00 50.50 184 PRO A CA 1
ATOM 1472 C C . PRO A 1 184 ? 12.905 -22.727 16.523 1.00 50.50 184 PRO A C 1
ATOM 1474 O O . PRO A 1 184 ? 12.040 -23.328 17.153 1.00 50.50 184 PRO A O 1
ATOM 1477 N N . ALA A 1 185 ? 14.094 -22.433 17.066 1.00 49.88 185 ALA A N 1
ATOM 1478 C CA . ALA A 1 185 ? 14.471 -22.770 18.434 1.00 49.88 185 ALA A CA 1
ATOM 1479 C C . ALA A 1 185 ? 13.785 -21.925 19.532 1.00 49.88 185 ALA A C 1
ATOM 1481 O O . ALA A 1 185 ? 13.939 -22.245 20.711 1.00 49.88 185 ALA A O 1
ATOM 1482 N N . ARG A 1 186 ? 13.034 -20.856 19.203 1.00 47.53 186 ARG A N 1
ATOM 1483 C CA . ARG A 1 186 ? 12.430 -19.958 20.216 1.00 47.53 186 ARG A CA 1
ATOM 1484 C C . ARG A 1 186 ? 10.907 -19.999 20.329 1.00 47.53 186 ARG A C 1
ATOM 1486 O O . ARG A 1 186 ? 10.332 -19.153 21.014 1.00 47.53 186 ARG A O 1
ATOM 1493 N N . VAL A 1 187 ? 10.251 -20.991 19.731 1.00 45.53 187 VAL A N 1
ATOM 1494 C CA . VAL A 1 187 ? 8.895 -21.367 20.154 1.00 45.53 187 VAL A CA 1
ATOM 1495 C C . VAL A 1 187 ? 9.053 -22.200 21.423 1.00 45.53 187 VAL A C 1
ATOM 1497 O O . VAL A 1 187 ? 9.169 -23.420 21.365 1.00 45.53 187 VAL A O 1
ATOM 1500 N N . GLN A 1 188 ? 9.132 -21.538 22.580 1.00 52.66 188 GLN A N 1
ATOM 1501 C CA . GLN A 1 188 ? 8.959 -22.265 23.833 1.00 52.66 188 GLN A CA 1
ATOM 1502 C C . GLN A 1 188 ? 7.522 -22.803 23.859 1.00 52.66 188 GLN A C 1
ATOM 1504 O O . GLN A 1 188 ? 6.592 -22.023 23.625 1.00 52.66 188 GLN A O 1
ATOM 1509 N N . PRO A 1 189 ? 7.315 -24.112 24.085 1.00 52.66 189 PRO A N 1
ATOM 1510 C CA . PRO A 1 189 ? 5.975 -24.631 24.305 1.00 52.66 189 PRO A CA 1
ATOM 1511 C C . PRO A 1 189 ? 5.356 -23.950 25.538 1.00 52.66 189 PRO A C 1
ATOM 1513 O O . PRO A 1 189 ? 6.097 -23.474 26.406 1.00 52.66 189 PRO A O 1
ATOM 1516 N N . PRO A 1 190 ? 4.015 -23.882 25.632 1.00 46.97 190 PRO A N 1
ATOM 1517 C CA . PRO A 1 190 ? 3.352 -23.375 26.824 1.00 46.97 190 PRO A CA 1
ATOM 1518 C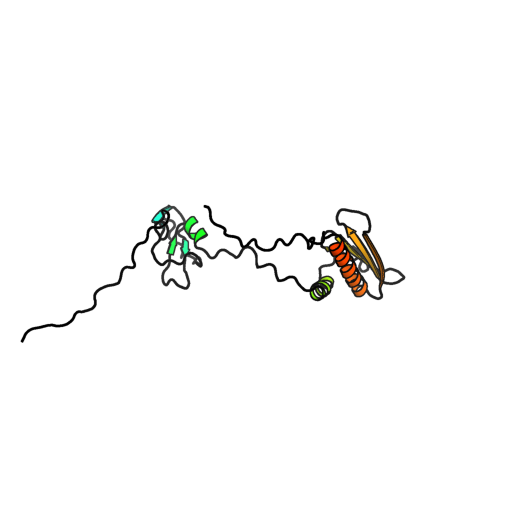 C . PRO A 1 190 ? 3.853 -24.175 28.025 1.00 46.97 190 PRO A C 1
ATOM 1520 O O . PRO A 1 190 ? 3.805 -25.406 28.012 1.00 46.97 190 PRO A O 1
ATOM 1523 N N . VAL A 1 191 ? 4.378 -23.489 29.039 1.00 56.44 191 VAL A N 1
ATOM 1524 C CA . VAL A 1 191 ? 4.720 -24.139 30.303 1.00 56.44 191 VAL A CA 1
ATOM 1525 C C . VAL A 1 191 ? 3.408 -24.418 31.035 1.00 56.44 191 VAL A C 1
ATOM 1527 O O . VAL A 1 191 ? 2.904 -23.606 31.803 1.00 56.44 191 VAL A O 1
ATOM 1530 N N . ASP A 1 192 ? 2.801 -25.561 30.738 1.00 53.06 192 ASP A N 1
ATOM 1531 C CA . ASP A 1 192 ? 1.808 -26.155 31.622 1.00 53.06 192 ASP A CA 1
ATOM 1532 C C . ASP A 1 192 ? 2.568 -26.781 32.791 1.00 53.06 192 ASP A C 1
ATOM 1534 O O . ASP A 1 192 ? 3.325 -27.737 32.621 1.00 53.06 192 ASP A O 1
ATOM 1538 N N . GLY A 1 193 ? 2.423 -26.212 33.985 1.00 43.41 193 GLY A N 1
ATOM 1539 C CA . GLY A 1 193 ? 3.165 -26.707 35.140 1.00 43.41 193 GLY A CA 1
ATOM 1540 C C . GLY A 1 193 ? 2.844 -25.989 36.434 1.00 43.41 193 GLY A C 1
ATOM 1541 O O . GLY A 1 193 ? 3.718 -25.388 37.049 1.00 43.41 193 GLY A O 1
ATOM 1542 N N . TRP A 1 194 ? 1.584 -26.065 36.856 1.00 51.50 194 TRP A N 1
ATOM 1543 C CA . TRP A 1 194 ? 1.251 -25.960 38.270 1.00 51.50 194 TRP A CA 1
ATOM 1544 C C . TRP A 1 194 ? 1.951 -27.101 39.010 1.00 51.50 194 TRP A C 1
ATOM 1546 O O . TRP A 1 194 ? 1.575 -28.256 38.823 1.00 51.50 194 TRP A O 1
ATOM 1556 N N . THR A 1 195 ? 2.896 -26.788 39.894 1.00 43.81 195 THR A N 1
ATOM 1557 C CA . THR A 1 195 ? 3.241 -27.709 40.979 1.00 43.81 195 THR A CA 1
ATOM 1558 C C . THR A 1 195 ? 3.317 -26.932 42.279 1.00 43.81 195 THR A C 1
ATOM 1560 O O . THR A 1 195 ? 4.024 -25.934 42.400 1.00 43.81 195 THR A O 1
ATOM 1563 N N . LEU A 1 196 ? 2.478 -27.386 43.205 1.00 42.81 196 LEU A N 1
ATOM 1564 C CA . LEU A 1 196 ? 2.191 -26.812 44.503 1.00 42.81 196 LEU A CA 1
ATOM 1565 C C . LEU A 1 196 ? 3.430 -26.696 45.395 1.00 42.81 196 LEU A C 1
ATOM 1567 O O . LEU A 1 196 ? 4.293 -27.570 45.412 1.00 42.81 196 LEU A O 1
ATOM 1571 N N . HIS A 1 197 ? 3.411 -25.639 46.204 1.00 44.28 197 HIS A N 1
ATOM 1572 C CA . HIS A 1 197 ? 4.088 -25.561 47.491 1.00 44.28 197 HIS A CA 1
ATOM 1573 C C . HIS A 1 197 ? 3.824 -26.807 48.345 1.00 44.28 197 HIS A C 1
ATOM 1575 O O . HIS A 1 197 ? 2.659 -27.143 48.561 1.00 44.28 197 HIS A O 1
ATOM 1581 N N . LEU A 1 198 ? 4.894 -27.377 48.904 1.00 52.25 198 LEU A N 1
ATOM 1582 C CA . LEU A 1 198 ? 4.953 -27.945 50.253 1.00 52.25 198 LEU A CA 1
ATOM 1583 C C . LEU A 1 198 ? 6.342 -27.661 50.834 1.00 52.25 198 LEU A C 1
ATOM 1585 O O . LEU A 1 198 ? 7.331 -27.885 50.101 1.00 52.25 198 LEU A O 1
#

Nearest PDB structures (foldseek):
  8usn-assembly1_J  TM=5.739E-01  e=1.368E+00  Ebola virus - Mayinga, Zaire, 1976
  4or8-assembly1_A  TM=5.377E-01  e=9.109E-01  Marburg virus - Musoke, Kenya, 1980
  4or8-assembly1_B  TM=4.774E-01  e=7.653E-01  Marburg virus - Musoke, Kenya, 1980
  5ah2-assembly1_D  TM=2.292E-01  e=1.536E+00  Mycolicibacterium smegmatis

Solvent-accessible surface area (backbone atoms only — not comparable to full-atom values): 12638 Å² total; per-residue (Å²): 139,83,88,77,87,82,75,82,85,74,78,84,82,76,80,83,88,80,89,63,95,92,61,68,62,62,86,87,64,74,80,49,62,28,42,80,49,88,67,79,89,79,61,81,42,81,44,64,17,60,50,74,64,46,77,42,80,47,70,66,40,38,30,39,36,95,94,41,100,61,76,44,47,22,41,67,67,59,43,66,65,28,30,57,70,76,76,81,70,75,77,77,73,75,86,70,51,70,69,56,50,56,58,52,59,75,72,50,88,58,47,64,42,101,44,97,82,34,47,31,33,40,80,53,99,67,28,33,40,37,38,38,76,52,96,72,34,15,28,28,37,34,24,41,72,91,47,91,58,73,78,47,71,55,70,61,24,95,36,69,65,55,22,54,51,51,46,50,53,54,52,51,51,55,52,58,73,68,46,79,72,79,61,81,87,69,71,73,73,83,85,83,72,92,75,80,92,129

Radius of gyration: 33.19 Å; Cα contacts (8 Å, |Δi|>4): 248; chains: 1; bounding box: 92×53×82 Å

=== Feature glossary ===
Reading guide. The protein is described through the following features:

Foldseek 3Di. A 3Di character summarizes, for each residue, the relative orientation of the Cα frame of its nearest spatial neighbor. Because it encodes fold topology rather than chemistry, 3Di alignments detect remote structural similarity that sequence alignment misses.

Contact-map, Ramachandran, and PAE plots. Plot images: a contact map (which residues are close in 3D, as an N×N binary image), a Ramachandran scatter (backbone torsion angles, revealing secondary-structure composition at a glance), and — for AlphaFold structures — a PAE heatmap (pairwise prediction confidence).

Radius of gyration, Cα contacts, bounding box. Radius of gyration (Rg) is the root-mean-square distance of Cα atoms from their centroid — a single number for overall size and compactness. A globular domain of N residues has Rg ≈ 2.2·N^0.38 Å; an extended or disordered chain has a much larger Rg. The Cα contact count is the number of residue pairs whose Cα atoms are within 8 Å and are more than four positions apart in sequence — a standard proxy for tertiary packing density. The bounding box is the smallest axis-aligned box enclosing all Cα atoms.

Secondary structure (8-state, DSSP). Eight-state secondary structure (DSSP): H is the canonical α-helix, G the tighter 3₁₀-helix, I the wider π-helix; E/B are β-structure, T and S are turns and bends, and '-' is everything else. DSSP derives these from the pattern of main-chain N–H···O=C hydrogen bonds, not from the sequence.

B-factor. B-factor (Debye–Waller factor) reflects atomic displacement in the crystal lattice. It is an experimental observable (units Å²), not a prediction; low values mean the atom is pinned down, high values mean it moves or is heterogeneous across the crystal.

pLDDT. pLDDT is the predicted lDDT-Cα score: AlphaFold's confidence that the local environment of each residue (all inter-atomic distances within 15 Å) is correctly placed. It is a per-residue number between 0 and 100, with higher meaning more reliable.

Nearest PDB structures. Nearest PDB neighbors are the top structural matches found by Foldseek when searching this structure against the entire Protein Data Bank. Each hit reports a TM-score (0 to 1; >0.5 almost always implies the same fold) and an E-value. These are *structural* homologs — they may share no detectable sequence similarity.

Solvent-accessible surface area. Accessible surface area quantifies burial. A residue with SASA near zero is packed into the hydrophobic core; one with SASA >100 Å² sits on the surface. Computed here via the Shrake–Rupley numerical algorithm with a 1.4 Å probe.

Rendered structure images. Structure images are PyMOL renders from six orthogonal camera directions. Cartoon representation draws helices as coils and strands as arrows; sticks shows the backbone as bonds; surface shows the solvent-excluded envelope. Rainbow coloring maps sequence position to hue (blue→red, N→C); chain coloring assigns a distinct color per polypeptide.

Backbone torsions (φ/ψ). φ (phi) and ψ (psi) are the two rotatable backbone dihedrals per residue: φ is the C(i-1)–N–Cα–C torsion, ψ is the N–Cα–C–N(i+1) torsion, both in degrees on (−180°, 180°]. α-helical residues cluster near (−60°, −45°); β-strand residues near (−120°, +130°). A Ramachandran plot is simply a scatter of (φ, ψ) for every residue.

Predicted aligned error. Predicted Aligned Error (PAE) is an AlphaFold confidence matrix: entry (i, j) is the expected error in the position of residue j, in ångströms, when the prediction is superimposed on the true structure at residue i. Low PAE within a block of residues means that block is internally rigid and well-predicted; high PAE between two blocks means their relative placement is uncertain even if each block individually is confident.

mmCIF coordinates. Structure coordinates are given as an mmCIF _atom_site loop: one row per atom with element, residue name, chain id, sequence number, and x/y/z position in Å. Only the four main-chain atoms per residue are included here; side chains are omitted to keep the record compact.

InterPro / GO / CATH / organism. Database cross-references. InterPro integrates a dozen domain/family signature databases into unified entries with residue-range hits. GO terms attach function/process/location labels with evidence codes. CATH codes position the fold in a four-level structural taxonomy. Organism is the NCBI-taxonomy species name.

Secondary structure (3-state, P-SEA). SS3 is a coarse helix/strand/coil call (letters a/b/c) made by the P-SEA algorithm from inter-Cα distances and dihedrals. It is less detailed than DSSP but needs only Cα positions.

Sequence. Sequence gives the chain of amino acids in standard one-letter code (A=alanine, C=cysteine, …, Y=tyrosine), read N→C. It is the only feature that is directly encoded by the gene; all structural features are derived from the folded form of this sequence.